Protein 1ZP2 (pdb70)

Secondary structure (DSSP, 8-state):
---GGGTGGGS-SS-TTSS---S-HHHHHHHHHHHHHHHHTT--HHHHHHHHHHHHHHHHH--S-----HHHHHHHHHHHHHHHTT----HHHHHHHHHTT---SS---HHHHHHHHHHHHHHTTT------THHHHHHHHHTTSS-HHHHHHHHHHHHHHTTTTGGGTS-HHHHHHHHHHHHHTS-TTHHHHHHHH--HHHHHHHHHHHHHHHHHHTSSSHHHHT-

InterPro domains:
  IPR006671 Cyclin, N-terminal [PF00134] (40-130)
  IPR013763 Cyclin-like domain [SM00385] (37-127)
  IPR013763 Cyclin-like domain [SM00385] (140-220)
  IPR036915 Cyclin-like superfamily [SSF47954] (17-135)
  IPR036915 Cyclin-like superfamily [SSF47954] (136-225)
  IPR043198 Cyclin/Cyclin-like subunit Ssn8 [PTHR10026] (36-192)

Sequence (227 aa):
WASSQLTQLFLSTDLESLEPTCLSKDTIYQWKVVQTFGDRLRLRQRVLATAIVLLRRYMLKKNEEKGFSLEALVATCIYLSCKVEECPVHIRTICNEANDLWSLKVKLSRSNISEIEFEIISVLDAFLIVHHPYTSLEQAFHDGIINQKQLEFAWSIVNDSYASSLCLMAHPHQLAYAALLISCCNDENTIPKLLDLIKSTDAFKVILCVQRIISIYYFEDIEAAAL

Nearest PDB structures (foldseek):
  1zp2-assembly1_A  TM=1.004E+00  e=1.786E-31  Schizosaccharomyces pombe
  7kpx-assembly1_B  TM=8.340E-01  e=5.274E-10  Saccharomyces cerevisiae S288C
  8tq2-assembly1_B  TM=7.894E-01  e=4.693E-09  Homo sapiens
  4f6u-assembly1_B  TM=7.894E-01  e=6.808E-09  Homo sapiens
  6z45-assembly1_B  TM=8.292E-01  e=1.646E-06  Homo sapiens

CATH classification: 1.10.472.10 (+1 more: 1.10.472.10)

Organism: Schizosaccharomyces pombe (strain 972 / ATCC 24843) (NCBI:txid284812)

Structure (mmCIF, N/CA/C/O backbone):
data_1ZP2
#
_entry.id   1ZP2
#
_cell.length_a   91.700
_cell.length_b   91.700
_cell.length_c   91.100
_cell.angle_alpha   90.00
_cell.angle_beta   90.00
_cell.angle_gamma   120.00
#
_symmetry.space_group_name_H-M   'P 31 2 1'
#
loop_
_atom_site.group_PDB
_atom_site.id
_atom_site.type_symbol
_atom_site.label_atom_id
_atom_site.label_alt_id
_atom_site.label_comp_id
_atom_site.label_asym_id
_atom_site.label_entity_id
_atom_site.label_seq_id
_atom_site.pdbx_PDB_ins_code
_atom_site.Cartn_x
_atom_site.Cartn_y
_atom_site.Cartn_z
_atom_site.occupancy
_atom_site.B_iso_or_equiv
_atom_site.auth_seq_id
_atom_site.auth_comp_id
_atom_site.auth_asym_id
_atom_site.auth_atom_id
_atom_site.pdbx_PDB_model_num
ATOM 1 N N . TRP A 1 2 ? 87.021 36.167 14.677 1.00 120.30 6 TRP A N 1
ATOM 2 C CA . TRP A 1 2 ? 88.343 36.319 15.357 1.00 121.14 6 TRP A CA 1
ATOM 3 C C . TRP A 1 2 ? 88.222 37.204 16.590 1.00 120.18 6 TRP A C 1
ATOM 4 O O . TRP A 1 2 ? 88.406 36.750 17.718 1.00 119.48 6 TRP A O 1
ATOM 15 N N . ALA A 1 3 ? 87.909 38.475 16.365 1.00 119.82 7 ALA A N 1
ATOM 16 C CA . ALA A 1 3 ? 87.794 39.441 17.447 1.00 119.24 7 ALA A CA 1
ATOM 17 C C . ALA A 1 3 ? 86.881 38.996 18.588 1.00 119.27 7 ALA A C 1
ATOM 18 O O . ALA A 1 3 ? 87.267 39.114 19.753 1.00 119.53 7 ALA A O 1
ATOM 20 N N . SER A 1 4 ? 85.686 38.484 18.272 1.00 119.08 8 SER A N 1
ATOM 21 C CA . SER A 1 4 ? 84.762 38.040 19.327 1.00 118.49 8 SER A CA 1
ATOM 22 C C . SER A 1 4 ? 83.809 36.860 19.072 1.00 118.09 8 SER A C 1
ATOM 23 O O . SER A 1 4 ? 82.658 37.051 18.682 1.00 117.74 8 SER A O 1
ATOM 26 N N . SER A 1 5 ? 84.282 35.640 19.310 1.00 117.74 9 SER A N 1
ATOM 27 C CA . SER A 1 5 ? 83.425 34.468 19.162 1.00 117.12 9 SER A CA 1
ATOM 28 C C . SER A 1 5 ? 82.522 34.486 20.388 1.00 116.76 9 SER A C 1
ATOM 29 O O . SER A 1 5 ? 81.663 33.625 20.551 1.00 116.36 9 SER A O 1
ATOM 32 N N . GLN A 1 6 ? 82.755 35.481 21.246 1.00 116.76 10 GLN A N 1
ATOM 33 C CA . GLN A 1 6 ? 82.011 35.703 22.487 1.00 115.52 10 GLN A CA 1
ATOM 34 C C . GLN A 1 6 ? 80.521 35.830 22.198 1.00 113.82 10 GLN A C 1
ATOM 35 O O . GLN A 1 6 ? 79.695 35.847 23.125 1.00 113.05 10 GLN A O 1
ATOM 41 N N . LEU A 1 7 ? 80.186 35.953 20.913 1.00 109.95 11 LEU A N 1
ATOM 42 C CA . LEU A 1 7 ? 78.801 36.054 20.493 1.00 106.07 11 LEU A CA 1
ATOM 43 C C . LEU A 1 7 ? 78.160 34.732 20.873 1.00 106.62 11 LEU A C 1
ATOM 44 O O . LEU A 1 7 ? 76.940 34.594 20.928 1.00 107.48 11 LEU A O 1
ATOM 49 N N . THR A 1 8 ? 79.006 33.743 21.121 1.00 105.98 12 THR A N 1
ATOM 50 C CA . THR A 1 8 ? 78.523 32.453 21.553 1.00 104.40 12 THR A CA 1
ATOM 51 C C . THR A 1 8 ? 78.057 32.692 22.981 1.00 106.59 12 THR A C 1
ATOM 52 O O . THR A 1 8 ? 76.930 32.367 23.337 1.00 106.93 12 THR A O 1
ATOM 56 N N . GLN A 1 9 ? 78.923 33.292 23.792 1.00 108.33 13 GLN A N 1
ATOM 57 C CA . GLN A 1 9 ? 78.572 33.573 25.176 1.00 110.62 13 GLN A CA 1
ATOM 58 C C . GLN A 1 9 ? 77.411 34.568 25.197 1.00 111.47 13 GLN A C 1
ATOM 59 O O . GLN A 1 9 ? 76.604 34.571 26.136 1.00 112.47 13 GLN A O 1
ATOM 65 N N . LEU A 1 10 ? 77.329 35.404 24.158 1.00 111.20 14 LEU A N 1
ATOM 66 C CA . LEU A 1 10 ? 76.256 36.394 24.039 1.00 111.01 14 LEU A CA 1
ATOM 67 C C . LEU A 1 10 ? 74.916 35.676 23.960 1.00 113.06 14 LEU A C 1
ATOM 68 O O . LEU A 1 10 ? 73.861 36.300 23.848 1.00 113.29 14 LEU A O 1
ATOM 73 N N . PHE A 1 11 ? 74.970 34.354 24.009 1.00 115.33 15 PHE A N 1
ATOM 74 C CA . PHE A 1 11 ? 73.768 33.548 23.983 1.00 118.77 15 PHE A CA 1
ATOM 75 C C . PHE A 1 11 ? 73.631 32.795 25.313 1.00 123.37 15 PHE A C 1
ATOM 76 O O . PHE A 1 11 ? 73.254 31.619 25.351 1.00 124.16 15 PHE A O 1
ATOM 84 N N . LEU A 1 12 ? 73.942 33.502 26.400 1.00 127.99 16 LEU A N 1
ATOM 85 C CA . LEU A 1 12 ? 73.851 32.952 27.748 1.00 132.65 16 LEU A CA 1
ATOM 86 C C . LEU A 1 12 ? 73.517 34.080 28.728 1.00 136.67 16 LEU A C 1
ATOM 87 O O . LEU A 1 12 ? 73.893 35.235 28.503 1.00 136.87 16 LEU A O 1
ATOM 92 N N . SER A 1 13 ? 72.808 33.740 29.805 1.00 141.09 17 SER A N 1
ATOM 93 C CA . SER A 1 13 ? 72.404 34.710 30.827 1.00 145.85 17 SER A CA 1
ATOM 94 C C . SER A 1 13 ? 73.476 35.768 31.102 1.00 149.40 17 SER A C 1
ATOM 95 O O . SER A 1 13 ? 73.168 36.952 31.259 1.00 149.67 17 SER A O 1
ATOM 98 N N . THR A 1 14 ? 74.729 35.323 31.168 1.00 153.18 18 THR A N 1
ATOM 99 C CA . THR A 1 14 ? 75.872 36.197 31.421 1.00 156.40 18 THR A CA 1
ATOM 100 C C . THR A 1 14 ? 75.879 36.763 32.849 1.00 158.43 18 THR A C 1
ATOM 101 O O . THR A 1 14 ? 76.868 37.354 33.288 1.00 158.60 18 THR A O 1
ATOM 105 N N . ASP A 1 15 ? 74.778 36.569 33.570 1.00 160.99 19 ASP A N 1
ATOM 106 C CA . ASP A 1 15 ? 74.664 37.031 34.951 1.00 163.71 19 ASP A CA 1
ATOM 107 C C . ASP A 1 15 ? 74.272 35.874 35.861 1.00 165.11 19 ASP A C 1
ATOM 108 O O . ASP A 1 15 ? 73.624 36.065 36.895 1.00 165.61 19 ASP A O 1
ATOM 113 N N . LEU A 1 16 ? 74.678 34.671 35.462 1.00 166.54 20 LEU A N 1
ATOM 114 C CA . LEU A 1 16 ? 74.393 33.449 36.206 1.00 167.80 20 LEU A CA 1
ATOM 115 C C . LEU A 1 16 ? 72.886 33.246 36.385 1.00 168.70 20 LEU A C 1
ATOM 116 O O . LEU A 1 16 ? 72.072 33.974 35.807 1.00 168.73 20 LEU A O 1
ATOM 121 N N . GLU A 1 17 ? 72.528 32.251 37.192 1.00 169.34 21 GLU A N 1
ATOM 122 C CA . GLU A 1 17 ? 71.132 31.906 37.453 1.00 169.49 21 GLU A CA 1
ATOM 123 C C . GLU A 1 17 ? 70.556 32.660 38.649 1.00 169.51 21 GLU A C 1
ATOM 124 O O . GLU A 1 17 ? 69.377 32.511 38.980 1.00 169.28 21 GLU A O 1
ATOM 130 N N . SER A 1 18 ? 71.396 33.467 39.293 1.00 169.52 22 SER A N 1
ATOM 131 C CA . SER A 1 18 ? 70.987 34.241 40.463 1.00 169.13 22 SER A CA 1
ATOM 132 C C . SER A 1 18 ? 70.255 35.536 40.101 1.00 168.29 22 SER A C 1
ATOM 133 O O . SER A 1 18 ? 69.836 36.288 40.985 1.00 168.26 22 SER A O 1
ATOM 136 N N . LEU A 1 19 ? 70.100 35.787 38.803 1.00 167.11 23 LEU A N 1
ATOM 137 C CA . LEU A 1 19 ? 69.413 36.987 38.329 1.00 165.60 23 LEU A CA 1
ATOM 138 C C . LEU A 1 19 ? 68.627 36.729 37.048 1.00 164.29 23 LEU A C 1
ATOM 139 O O . LEU A 1 19 ? 69.192 36.333 36.026 1.00 164.73 23 LEU A O 1
ATOM 144 N N . GLU A 1 20 ? 67.318 36.957 37.121 1.00 162.31 24 GLU A N 1
ATOM 145 C CA . GLU A 1 20 ? 66.415 36.775 35.988 1.00 160.16 24 GLU A CA 1
ATOM 146 C C . GLU A 1 20 ? 66.496 35.381 35.338 1.00 157.80 24 GLU A C 1
ATOM 147 O O . GLU A 1 20 ? 67.536 34.978 34.806 1.00 158.09 24 GLU A O 1
ATOM 153 N N . PRO A 1 21 ? 65.359 34.656 35.346 1.00 155.46 25 PRO A N 1
ATOM 154 C CA . PRO A 1 21 ? 65.000 33.312 34.864 1.00 152.57 25 PRO A CA 1
ATOM 155 C C . PRO A 1 21 ? 66.008 32.411 34.150 1.00 148.61 25 PRO A C 1
ATOM 156 O O . PRO A 1 21 ? 66.997 32.865 33.571 1.00 148.73 25 PRO A O 1
ATOM 160 N N . THR A 1 22 ? 65.723 31.113 34.215 1.00 144.24 26 THR A N 1
ATOM 161 C CA . THR A 1 22 ? 66.539 30.079 33.586 1.00 139.06 26 THR A CA 1
ATOM 162 C C . THR A 1 22 ? 65.787 29.678 32.312 1.00 135.01 26 THR A C 1
ATOM 163 O O . THR A 1 22 ? 65.371 28.526 32.163 1.00 134.46 26 THR A O 1
ATOM 167 N N . CYS A 1 23 ? 65.606 30.641 31.406 1.00 129.99 27 CYS A N 1
ATOM 168 C CA . CYS A 1 23 ? 64.886 30.399 30.157 1.00 125.04 27 CYS A CA 1
ATOM 169 C C . CYS A 1 23 ? 65.732 29.692 29.106 1.00 121.00 27 CYS A C 1
ATOM 170 O O . CYS A 1 23 ? 66.926 29.953 28.967 1.00 121.44 27 CYS A O 1
ATOM 173 N N . LEU A 1 24 ? 65.098 28.790 28.369 1.00 116.08 28 LEU A N 1
ATOM 174 C CA . LEU A 1 24 ? 65.767 28.024 27.324 1.00 111.63 28 LEU A CA 1
ATOM 175 C C . LEU A 1 24 ? 66.972 27.243 27.828 1.00 108.71 28 LEU A C 1
ATOM 176 O O . LEU A 1 24 ? 68.118 27.559 27.512 1.00 108.00 28 LEU A O 1
ATOM 181 N N . SER A 1 25 ? 66.698 26.219 28.623 1.00 105.69 29 SER A N 1
ATOM 182 C CA . SER A 1 25 ? 67.739 25.367 29.158 1.00 102.91 29 SER A CA 1
ATOM 183 C C . SER A 1 25 ? 67.482 24.016 28.532 1.00 101.58 29 SER A C 1
ATOM 184 O O . SER A 1 25 ? 66.511 23.835 27.807 1.00 102.26 29 SER A O 1
ATOM 187 N N . LYS A 1 26 ? 68.348 23.062 28.822 1.00 100.12 30 LYS A N 1
ATOM 188 C CA . LYS A 1 26 ? 68.192 21.730 28.276 1.00 97.82 30 LYS A CA 1
ATOM 189 C C . LYS A 1 26 ? 66.897 21.113 28.804 1.00 94.83 30 LYS A C 1
ATOM 190 O O . LYS A 1 26 ? 66.300 20.258 28.150 1.00 93.90 30 LYS A O 1
ATOM 196 N N . ASP A 1 27 ? 66.462 21.563 29.981 1.00 92.89 31 ASP A N 1
ATOM 197 C CA . ASP A 1 27 ? 65.220 21.078 30.599 1.00 91.06 31 ASP A CA 1
ATOM 198 C C . ASP A 1 27 ? 64.025 21.693 29.888 1.00 87.77 31 ASP A C 1
ATOM 199 O O . ASP A 1 27 ? 63.055 21.008 29.559 1.00 87.02 31 ASP A O 1
ATOM 204 N N . THR A 1 28 ? 64.106 23.000 29.670 1.00 84.15 32 THR A N 1
ATOM 205 C CA . THR A 1 28 ? 63.058 23.735 28.979 1.00 80.55 32 THR A CA 1
ATOM 206 C C . THR A 1 28 ? 62.793 22.981 27.685 1.00 78.87 32 THR A C 1
ATOM 207 O O . THR A 1 28 ? 61.680 22.534 27.412 1.00 79.16 32 THR A O 1
ATOM 211 N N . ILE A 1 29 ? 63.849 22.833 26.902 1.00 76.20 33 ILE A N 1
ATOM 212 C CA . ILE A 1 29 ? 63.791 22.144 25.629 1.00 72.32 33 ILE A CA 1
ATOM 213 C C . ILE A 1 29 ? 63.230 20.737 25.789 1.00 72.75 33 ILE A C 1
ATOM 214 O O . ILE A 1 29 ? 62.411 20.292 24.981 1.00 73.32 33 ILE A O 1
ATOM 219 N N . TYR A 1 30 ? 63.659 20.040 26.835 1.00 71.43 34 TYR A N 1
ATOM 220 C CA . TYR A 1 30 ? 63.176 18.685 27.054 1.00 69.55 34 TYR A CA 1
ATOM 221 C C . TYR A 1 30 ? 61.681 18.696 27.323 1.00 68.42 34 TYR A C 1
ATOM 222 O O . TYR A 1 30 ? 60.916 18.080 26.576 1.00 68.49 34 TYR A O 1
ATOM 231 N N . GLN A 1 31 ? 61.268 19.413 28.370 1.00 66.48 35 GLN A N 1
ATOM 232 C CA . GLN A 1 31 ? 59.857 19.495 28.759 1.00 64.86 35 GLN A CA 1
ATOM 233 C C . GLN A 1 31 ? 58.907 19.784 27.612 1.00 63.69 35 GLN A C 1
ATOM 234 O O . GLN A 1 31 ? 57.829 19.190 27.510 1.00 62.01 35 GLN A O 1
ATOM 240 N N . TRP A 1 32 ? 59.301 20.703 26.748 1.00 62.83 36 TRP A N 1
ATOM 241 C CA . TRP A 1 32 ? 58.466 21.030 25.616 1.00 63.66 36 TRP A CA 1
ATOM 242 C C . TRP A 1 32 ? 58.310 19.767 24.786 1.00 65.12 36 TRP A C 1
ATOM 243 O O . TRP A 1 32 ? 57.212 19.444 24.333 1.00 64.07 36 TRP A O 1
ATOM 254 N N . LYS A 1 33 ? 59.417 19.047 24.611 1.00 67.84 37 LYS A N 1
ATOM 255 C CA . LYS A 1 33 ? 59.416 17.827 23.815 1.00 69.75 37 LYS A CA 1
ATOM 256 C C . LYS A 1 33 ? 58.508 16.755 24.411 1.00 68.76 37 LYS A C 1
ATOM 257 O O . LYS A 1 33 ? 57.772 16.078 23.694 1.00 67.32 37 LYS A O 1
ATOM 263 N N . VAL A 1 34 ? 58.554 16.615 25.726 1.00 68.28 38 VAL A N 1
ATOM 264 C CA . VAL A 1 34 ? 57.722 15.638 26.407 1.00 68.68 38 VAL A CA 1
ATOM 265 C C . VAL A 1 34 ? 56.245 15.925 26.134 1.00 71.56 38 VAL A C 1
ATOM 266 O O . VAL A 1 34 ? 55.462 14.999 25.879 1.00 72.40 38 VAL A O 1
ATOM 270 N N . VAL A 1 35 ? 55.871 17.207 26.201 1.00 72.52 39 VAL A N 1
ATOM 271 C CA . VAL A 1 35 ? 54.489 17.622 25.965 1.00 71.59 39 VAL A CA 1
ATOM 272 C C . VAL A 1 35 ? 54.110 17.295 24.530 1.00 71.97 39 VAL A C 1
ATOM 273 O O . VAL A 1 35 ? 53.019 16.796 24.264 1.00 71.74 39 VAL A O 1
ATOM 277 N N . GLN A 1 36 ? 55.018 17.584 23.603 1.00 72.43 40 GLN A N 1
ATOM 278 C CA . GLN A 1 36 ? 54.769 17.311 22.196 1.00 73.05 40 GLN A CA 1
ATOM 279 C C . GLN A 1 36 ? 54.532 15.823 21.993 1.00 74.69 40 GLN A C 1
ATOM 280 O O . GLN A 1 36 ? 53.594 15.424 21.302 1.00 75.03 40 GLN A O 1
ATOM 286 N N . THR A 1 37 ? 55.386 15.007 22.604 1.00 75.79 41 THR A N 1
ATOM 287 C CA . THR A 1 37 ? 55.270 13.560 22.485 1.00 75.85 41 THR A CA 1
ATOM 288 C C . THR A 1 37 ? 53.871 13.125 22.872 1.00 76.01 41 THR A C 1
ATOM 289 O O . THR A 1 37 ? 53.076 12.744 22.022 1.00 75.51 41 THR A O 1
ATOM 293 N N . PHE A 1 38 ? 53.571 13.204 24.160 1.00 76.41 42 PHE A N 1
ATOM 294 C CA . PHE A 1 38 ? 52.274 12.790 24.646 1.00 78.32 42 PHE A CA 1
ATOM 295 C C . PHE A 1 38 ? 51.112 13.450 23.911 1.00 80.00 42 PHE A C 1
ATOM 296 O O . PHE A 1 38 ? 50.001 12.925 23.891 1.00 80.55 42 PHE A O 1
ATOM 304 N N . GLY A 1 39 ? 51.368 14.602 23.310 1.00 81.07 43 GLY A N 1
ATOM 305 C CA . GLY A 1 39 ? 50.310 15.289 22.601 1.00 82.46 43 GLY A CA 1
ATOM 306 C C . GLY A 1 39 ? 50.040 14.695 21.235 1.00 84.18 43 GLY A C 1
ATOM 307 O O . GLY A 1 39 ? 48.887 14.496 20.856 1.00 83.43 43 GLY A O 1
ATOM 308 N N . ASP A 1 40 ? 51.108 14.417 20.492 1.00 86.73 44 ASP A N 1
ATOM 309 C CA . ASP A 1 40 ? 50.995 13.850 19.153 1.00 88.75 44 ASP A CA 1
ATOM 310 C C . ASP A 1 40 ? 50.353 12.475 19.222 1.00 88.89 44 ASP A C 1
ATOM 311 O O . ASP A 1 40 ? 49.910 11.928 18.212 1.00 89.99 44 ASP A O 1
ATOM 316 N N . ARG A 1 41 ? 50.306 11.920 20.426 1.00 88.27 45 ARG A N 1
ATOM 317 C CA . ARG A 1 41 ? 49.723 10.612 20.629 1.00 86.85 45 ARG A CA 1
ATOM 318 C C . ARG A 1 41 ? 48.221 10.758 20.560 1.00 86.27 45 ARG A C 1
ATOM 319 O O . ARG A 1 41 ? 47.560 10.061 19.805 1.00 86.08 45 ARG A O 1
ATOM 327 N N . LEU A 1 42 ? 47.674 11.676 21.344 1.00 86.48 46 LEU A N 1
ATOM 328 C CA . LEU A 1 42 ? 46.235 11.900 21.328 1.00 86.22 46 LEU A CA 1
ATOM 329 C C . LEU A 1 42 ? 45.861 12.824 20.184 1.00 86.99 46 LEU A C 1
ATOM 330 O O . LEU A 1 42 ? 44.802 13.452 20.209 1.00 87.23 46 LEU A O 1
ATOM 335 N N . ARG A 1 43 ? 46.735 12.892 19.183 1.00 87.56 47 ARG A N 1
ATOM 336 C CA . ARG A 1 43 ? 46.526 13.729 18.003 1.00 87.33 47 ARG A CA 1
ATOM 337 C C . ARG A 1 43 ? 45.811 15.022 18.358 1.00 85.88 47 ARG A C 1
ATOM 338 O O . ARG A 1 43 ? 44.717 15.306 17.858 1.00 85.16 47 ARG A O 1
ATOM 346 N N . LEU A 1 44 ? 46.449 15.785 19.245 1.00 83.79 48 LEU A N 1
ATOM 347 C CA . LEU A 1 44 ? 45.956 17.070 19.717 1.00 79.43 48 LEU A CA 1
ATOM 348 C C . LEU A 1 44 ? 46.578 18.151 18.844 1.00 77.83 48 LEU A C 1
ATOM 349 O O . LEU A 1 44 ? 47.662 17.956 18.296 1.00 76.66 48 LEU A O 1
ATOM 354 N N . ARG A 1 45 ? 45.890 19.283 18.714 1.00 76.42 49 ARG A N 1
ATOM 355 C CA . ARG A 1 45 ? 46.381 20.396 17.899 1.00 74.84 49 ARG A CA 1
ATOM 356 C C . ARG A 1 45 ? 47.505 21.189 18.590 1.00 73.57 49 ARG A C 1
ATOM 357 O O . ARG A 1 45 ? 47.686 21.112 19.814 1.00 73.26 49 ARG A O 1
ATOM 365 N N . GLN A 1 46 ? 48.256 21.954 17.803 1.00 71.00 50 GLN A N 1
ATOM 366 C CA . GLN A 1 46 ? 49.351 22.750 18.349 1.00 69.54 50 GLN A CA 1
ATOM 367 C C . GLN A 1 46 ? 48.889 23.733 19.420 1.00 69.07 50 GLN A C 1
ATOM 368 O O . GLN A 1 46 ? 49.626 24.013 20.359 1.00 69.14 50 GLN A O 1
ATOM 374 N N . ARG A 1 47 ? 47.667 24.244 19.288 1.00 68.90 51 ARG A N 1
ATOM 375 C CA . ARG A 1 47 ? 47.134 25.208 20.249 1.00 67.66 51 ARG A CA 1
ATOM 376 C C . ARG A 1 47 ? 47.004 24.620 21.647 1.00 64.34 51 ARG A C 1
ATOM 377 O O . ARG A 1 47 ? 47.249 25.308 22.645 1.00 61.72 51 ARG A O 1
ATOM 385 N N . VAL A 1 48 ? 46.615 23.349 21.718 1.00 62.16 52 VAL A N 1
ATOM 386 C CA . VAL A 1 48 ? 46.466 22.705 23.016 1.00 60.92 52 VAL A CA 1
ATOM 387 C C . VAL A 1 48 ? 47.825 22.428 23.629 1.00 58.23 52 VAL A C 1
ATOM 388 O O . VAL A 1 48 ? 48.023 22.611 24.824 1.00 57.87 52 VAL A O 1
ATOM 392 N N . LEU A 1 49 ? 48.766 21.989 22.809 1.00 57.84 53 LEU A N 1
ATOM 393 C CA . LEU A 1 49 ? 50.100 21.722 23.318 1.00 57.76 53 LEU A CA 1
ATOM 394 C C . LEU A 1 49 ? 50.638 23.013 23.916 1.00 54.47 53 LEU A C 1
ATOM 395 O O . LEU A 1 49 ? 51.060 23.035 25.075 1.00 53.21 53 LEU A O 1
ATOM 400 N N . ALA A 1 50 ? 50.589 24.081 23.120 1.00 53.63 54 ALA A N 1
ATOM 401 C CA . ALA A 1 50 ? 51.036 25.421 23.517 1.00 52.25 54 ALA A CA 1
ATOM 402 C C . ALA A 1 50 ? 50.451 25.830 24.864 1.00 51.86 54 ALA A C 1
ATOM 403 O O . ALA A 1 50 ? 51.171 26.288 25.763 1.00 53.85 54 ALA A O 1
ATOM 405 N N . THR A 1 51 ? 49.142 25.681 25.015 1.00 49.60 55 THR A N 1
ATOM 406 C CA . THR A 1 51 ? 48.540 26.044 26.279 1.00 47.14 55 THR A CA 1
ATOM 407 C C . THR A 1 51 ? 49.061 25.143 27.387 1.00 46.59 55 THR A C 1
ATOM 408 O O . THR A 1 51 ? 49.341 25.602 28.502 1.00 46.30 55 THR A O 1
ATOM 412 N N . ALA A 1 52 ? 49.207 23.860 27.073 1.00 44.95 56 ALA A N 1
ATOM 413 C CA . ALA A 1 52 ? 49.664 22.897 28.060 1.00 42.47 56 ALA A CA 1
ATOM 414 C C . ALA A 1 52 ? 51.100 23.136 28.522 1.00 42.41 56 ALA A C 1
ATOM 415 O O . ALA A 1 52 ? 51.391 23.035 29.723 1.00 39.89 56 ALA A O 1
ATOM 417 N N . ILE A 1 53 ? 51.997 23.457 27.593 1.00 40.95 57 ILE A N 1
ATOM 418 C CA . ILE A 1 53 ? 53.371 23.713 27.990 1.00 40.93 57 ILE A CA 1
ATOM 419 C C . ILE A 1 53 ? 53.417 25.006 28.803 1.00 45.02 57 ILE A C 1
ATOM 420 O O . ILE A 1 53 ? 54.168 25.098 29.788 1.00 44.74 57 ILE A O 1
ATOM 425 N N . VAL A 1 54 ? 52.602 25.997 28.431 1.00 45.29 58 VAL A N 1
ATOM 426 C CA . VAL A 1 54 ? 52.620 27.240 29.191 1.00 43.81 58 VAL A CA 1
ATOM 427 C C . VAL A 1 54 ? 52.092 27.075 30.619 1.00 45.93 58 VAL A C 1
ATOM 428 O O . VAL A 1 54 ? 52.667 27.635 31.561 1.00 45.00 58 VAL A O 1
ATOM 432 N N . LEU A 1 55 ? 51.018 26.301 30.786 1.00 47.46 59 LEU A N 1
ATOM 433 C CA . LEU A 1 55 ? 50.463 26.051 32.122 1.00 48.75 59 LEU A CA 1
ATOM 434 C C . LEU A 1 55 ? 51.496 25.352 32.994 1.00 49.99 59 LEU A C 1
ATOM 435 O O . LEU A 1 55 ? 51.564 25.587 34.205 1.00 49.35 59 LEU A O 1
ATOM 440 N N . LEU A 1 56 ? 52.291 24.485 32.364 1.00 51.83 60 LEU A N 1
ATOM 441 C CA . LEU A 1 56 ? 53.344 23.745 33.052 1.00 52.67 60 LEU A CA 1
ATOM 442 C C . LEU A 1 56 ? 54.468 24.697 33.437 1.00 52.68 60 LEU A C 1
ATOM 443 O O . LEU A 1 56 ? 54.921 24.697 34.580 1.00 50.98 60 LEU A O 1
ATOM 448 N N . ARG A 1 57 ? 54.907 25.506 32.474 1.00 53.94 61 ARG A N 1
ATOM 449 C CA . ARG A 1 57 ? 55.965 26.486 32.702 1.00 55.33 61 ARG A CA 1
ATOM 450 C C . ARG A 1 57 ? 55.587 27.360 33.892 1.00 55.94 61 ARG A C 1
ATOM 451 O O . ARG A 1 57 ? 56.386 27.536 34.820 1.00 56.24 61 ARG A O 1
ATOM 459 N N . ARG A 1 58 ? 54.371 27.908 33.852 1.00 56.99 62 ARG A N 1
ATOM 460 C CA . ARG A 1 58 ? 53.852 28.757 34.928 1.00 58.16 62 ARG A CA 1
ATOM 461 C C . ARG A 1 58 ? 53.836 28.006 36.254 1.00 60.43 62 ARG A C 1
ATOM 462 O O . ARG A 1 58 ? 54.199 28.549 37.303 1.00 60.88 62 ARG A O 1
ATOM 470 N N . TYR A 1 59 ? 53.384 26.759 36.208 1.00 61.58 63 TYR A N 1
ATOM 471 C CA . TYR A 1 59 ? 53.320 25.961 37.409 1.00 62.87 63 TYR A CA 1
ATOM 472 C C . TYR A 1 59 ? 54.685 25.826 38.038 1.00 63.80 63 TYR A C 1
ATOM 473 O O . TYR A 1 59 ? 54.837 26.100 39.216 1.00 62.96 63 TYR A O 1
ATOM 482 N N . MET A 1 60 ? 55.663 25.384 37.246 1.00 65.83 64 MET A N 1
ATOM 483 C CA . MET A 1 60 ? 57.045 25.193 37.709 1.00 66.89 64 MET A CA 1
ATOM 484 C C . MET A 1 60 ? 57.573 26.420 38.428 1.00 67.64 64 MET A C 1
ATOM 485 O O . MET A 1 60 ? 58.143 26.324 39.522 1.00 68.46 64 MET A O 1
ATOM 490 N N . LEU A 1 61 ? 57.388 27.572 37.792 1.00 67.03 65 LEU A N 1
ATOM 491 C CA . LEU A 1 61 ? 57.821 28.845 38.336 1.00 66.15 65 LEU A CA 1
ATOM 492 C C . LEU A 1 61 ? 57.167 29.075 39.695 1.00 67.50 65 LEU A C 1
ATOM 493 O O . LEU A 1 61 ? 57.848 29.178 40.714 1.00 66.75 65 LEU A O 1
ATOM 498 N N . LYS A 1 62 ? 55.839 29.144 39.702 1.00 69.49 66 LYS A N 1
ATOM 499 C CA . LYS A 1 62 ? 55.080 29.349 40.925 1.00 72.99 66 LYS A CA 1
ATOM 500 C C . LYS A 1 62 ? 55.422 28.261 41.930 1.00 76.14 66 LYS A C 1
ATOM 501 O O . LYS A 1 62 ? 55.794 28.563 43.059 1.00 75.67 66 LYS A O 1
ATOM 507 N N . LYS A 1 63 ? 55.289 27.000 41.519 1.00 79.97 67 LYS A N 1
ATOM 508 C CA . LYS A 1 63 ? 55.603 25.859 42.385 1.00 82.82 67 LYS A CA 1
ATOM 509 C C . LYS A 1 63 ? 56.894 26.161 43.122 1.00 85.90 67 LYS A C 1
ATO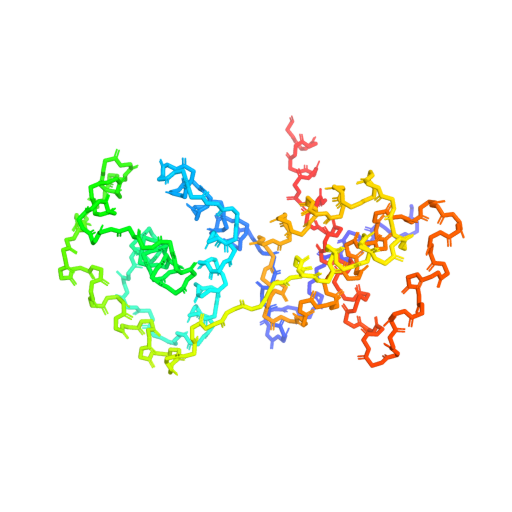M 510 O O . LYS A 1 63 ? 57.906 26.519 42.505 1.00 85.00 67 LYS A O 1
ATOM 516 N N . ASN A 1 64 ? 56.843 26.004 44.444 1.00 89.80 68 ASN A N 1
ATOM 517 C CA . ASN A 1 64 ? 57.981 26.289 45.313 1.00 90.46 68 ASN A CA 1
ATOM 518 C C . ASN A 1 64 ? 58.390 25.132 46.223 1.00 93.13 68 ASN A C 1
ATOM 519 O O . ASN A 1 64 ? 59.365 25.241 46.960 1.00 93.29 68 ASN A O 1
ATOM 524 N N . GLU A 1 65 ? 57.657 24.025 46.181 1.00 95.08 69 GLU A N 1
ATOM 525 C CA . GLU A 1 65 ? 57.994 22.891 47.041 1.00 100.69 69 GLU A CA 1
ATOM 526 C C . GLU A 1 65 ? 57.742 21.569 46.328 1.00 101.79 69 GLU A C 1
ATOM 527 O O . GLU A 1 65 ? 56.667 20.991 46.484 1.00 104.51 69 GLU A O 1
ATOM 533 N N . GLU A 1 66 ? 58.727 21.081 45.573 1.00 104.90 70 GLU A N 1
ATOM 534 C CA . GLU A 1 66 ? 58.574 19.823 44.835 1.00 107.31 70 GLU A CA 1
ATOM 535 C C . GLU A 1 66 ? 57.649 18.832 45.550 1.00 105.79 70 GLU A C 1
ATOM 536 O O . GLU A 1 66 ? 57.860 18.504 46.716 1.00 105.82 70 GLU A O 1
ATOM 542 N N . LYS A 1 67 ? 56.611 18.378 44.847 1.00 107.06 71 LYS A N 1
ATOM 543 C CA . LYS A 1 67 ? 55.645 17.441 45.413 1.00 107.34 71 LYS A CA 1
ATOM 544 C C . LYS A 1 67 ? 55.865 16.029 44.867 1.00 106.55 71 LYS A C 1
ATOM 545 O O . LYS A 1 67 ? 54.962 15.189 44.910 1.00 106.29 71 LYS A O 1
ATOM 551 N N . GLY A 1 68 ? 57.061 15.776 44.346 1.00 104.95 72 GLY A N 1
ATOM 552 C CA . GLY A 1 68 ? 57.381 14.457 43.827 1.00 103.35 72 GLY A CA 1
ATOM 553 C C . GLY A 1 68 ? 56.503 13.964 42.691 1.00 102.46 72 GLY A C 1
ATOM 554 O O . GLY A 1 68 ? 56.280 12.757 42.556 1.00 103.90 72 GLY A O 1
ATOM 555 N N . PHE A 1 69 ? 55.993 14.891 41.883 1.00 99.82 73 PHE A N 1
ATOM 556 C CA . PHE A 1 69 ? 55.161 14.538 40.737 1.00 95.68 73 PHE A CA 1
ATOM 557 C C . PHE A 1 69 ? 56.054 14.310 39.532 1.00 92.89 73 PHE A C 1
ATOM 558 O O . PHE A 1 69 ? 56.941 15.117 39.250 1.00 92.84 73 PHE A O 1
ATOM 566 N N . SER A 1 70 ? 55.814 13.221 38.812 1.00 89.89 74 SER A N 1
ATOM 567 C CA . SER A 1 70 ? 56.609 12.916 37.628 1.00 87.28 74 SER A CA 1
ATOM 568 C C . SER A 1 70 ? 56.321 13.918 36.518 1.00 85.97 74 SER A C 1
ATOM 569 O O . SER A 1 70 ? 55.157 14.207 36.219 1.00 85.22 74 SER A O 1
ATOM 572 N N . LEU A 1 71 ? 57.383 14.438 35.906 1.00 83.98 75 LEU A N 1
ATOM 573 C CA . LEU A 1 71 ? 57.237 15.385 34.811 1.00 81.33 75 LEU A CA 1
ATOM 574 C C . LEU A 1 71 ? 56.196 14.824 33.862 1.00 80.74 75 LEU A C 1
ATOM 575 O O . LEU A 1 71 ? 55.445 15.575 33.247 1.00 82.32 75 LEU A O 1
ATOM 580 N N . GLU A 1 72 ? 56.153 13.499 33.753 1.00 79.23 76 GLU A N 1
ATOM 581 C CA . GLU A 1 72 ? 55.192 12.848 32.874 1.00 77.92 76 GLU A CA 1
ATOM 582 C C . GLU A 1 72 ? 53.776 13.090 33.398 1.00 75.55 76 GLU A C 1
ATOM 583 O O . GLU A 1 72 ? 52.893 13.507 32.646 1.00 74.89 76 GLU A O 1
ATOM 589 N N . ALA A 1 73 ? 53.573 12.841 34.691 1.00 73.42 77 ALA A N 1
ATOM 590 C CA . ALA A 1 73 ? 52.269 13.035 35.330 1.00 71.58 77 ALA A CA 1
ATOM 591 C C . ALA A 1 73 ? 51.788 14.468 35.144 1.00 69.79 77 ALA A C 1
ATOM 592 O O . ALA A 1 73 ? 50.611 14.724 34.865 1.00 67.42 77 ALA A O 1
ATOM 594 N N . LEU A 1 74 ? 52.710 15.402 35.321 1.00 68.56 78 LEU A N 1
ATOM 595 C CA . LEU A 1 74 ? 52.402 16.807 35.147 1.00 67.33 78 LEU A CA 1
ATOM 596 C C . LEU A 1 74 ? 51.984 16.987 33.697 1.00 65.88 78 LEU A C 1
ATOM 597 O O . LEU A 1 74 ? 50.843 17.343 33.415 1.00 67.09 78 LEU A O 1
ATOM 602 N N . VAL A 1 75 ? 52.904 16.729 32.773 1.00 62.78 79 VAL A N 1
ATOM 603 C CA . VAL A 1 75 ? 52.577 16.846 31.362 1.00 58.85 79 VAL A CA 1
ATOM 604 C C . VAL A 1 75 ? 51.223 16.214 31.064 1.00 59.17 79 VAL A C 1
ATOM 605 O O . VAL A 1 75 ? 50.434 16.765 30.302 1.00 61.13 79 VAL A O 1
ATOM 609 N N . ALA A 1 76 ? 50.945 15.062 31.662 1.00 59.29 80 ALA A N 1
ATOM 610 C CA . ALA A 1 76 ? 49.669 14.403 31.408 1.00 59.81 80 ALA A CA 1
ATOM 611 C C . ALA A 1 76 ? 48.488 15.261 31.855 1.00 58.57 80 ALA A C 1
ATOM 612 O O . ALA A 1 76 ? 47.495 15.395 31.129 1.00 56.61 80 ALA A O 1
ATOM 614 N N . THR A 1 77 ? 48.614 15.843 33.045 1.00 58.90 81 THR A N 1
ATOM 615 C CA . THR A 1 77 ? 47.582 16.692 33.634 1.00 60.99 81 THR A CA 1
ATOM 616 C C . THR A 1 77 ? 47.481 18.022 32.878 1.00 59.07 81 THR A C 1
ATOM 617 O O . THR A 1 77 ? 46.378 18.516 32.622 1.00 59.75 81 THR A O 1
ATOM 621 N N . CYS A 1 78 ? 48.626 18.600 32.522 1.00 58.14 82 CYS A N 1
ATOM 622 C CA . CYS A 1 78 ? 48.651 19.857 31.772 1.00 58.57 82 CYS A CA 1
ATOM 623 C C . CYS A 1 78 ? 48.014 19.683 30.400 1.00 58.36 82 CYS A C 1
ATOM 624 O O . CYS A 1 78 ? 47.567 20.647 29.780 1.00 59.21 82 CYS A O 1
ATOM 627 N N . ILE A 1 79 ? 47.986 18.452 29.916 1.00 59.66 83 ILE A N 1
ATOM 628 C CA . ILE A 1 79 ? 47.357 18.199 28.636 1.00 61.52 83 ILE A CA 1
ATOM 629 C C . ILE A 1 79 ? 45.851 18.105 28.885 1.00 61.42 83 ILE A C 1
ATOM 630 O O . ILE A 1 79 ? 45.043 18.703 28.167 1.00 60.37 83 ILE A O 1
ATOM 635 N N . TYR A 1 80 ? 45.492 17.358 29.927 1.00 62.57 84 TYR A N 1
ATOM 636 C CA . TYR A 1 80 ? 44.102 17.166 30.315 1.00 63.34 84 TYR A CA 1
ATOM 637 C C . TYR A 1 80 ? 43.436 18.508 30.580 1.00 64.33 84 TYR A C 1
ATOM 638 O O . TYR A 1 80 ? 42.329 18.780 30.087 1.00 64.20 84 TYR A O 1
ATOM 647 N N . LEU A 1 81 ? 44.127 19.337 31.364 1.00 63.58 85 LEU A N 1
ATOM 648 C CA . LEU A 1 81 ? 43.637 20.653 31.729 1.00 61.06 85 LEU A CA 1
ATOM 649 C C . LEU A 1 81 ? 43.529 21.535 30.496 1.00 60.86 85 LEU A C 1
ATOM 650 O O . LEU A 1 81 ? 42.518 22.204 30.278 1.00 58.67 85 LEU A O 1
ATOM 655 N N . SER A 1 82 ? 44.566 21.514 29.669 1.00 62.39 86 SER A N 1
ATOM 656 C CA . SER A 1 82 ? 44.558 22.334 28.463 1.00 65.13 86 SER A CA 1
ATOM 657 C C . SER A 1 82 ? 43.417 21.975 27.497 1.00 66.76 86 SER A C 1
ATOM 658 O O . SER A 1 82 ? 42.915 22.840 26.775 1.00 66.92 86 SER A O 1
ATOM 661 N N . CYS A 1 83 ? 43.017 20.703 27.482 1.00 68.82 87 CYS A N 1
ATOM 662 C CA . CYS A 1 83 ? 41.929 20.244 26.615 1.00 68.93 87 CYS A CA 1
ATOM 663 C C . CYS A 1 83 ? 40.612 20.752 27.165 1.00 69.94 87 CYS A C 1
ATOM 664 O O . CYS A 1 83 ? 39.729 21.169 26.418 1.00 68.82 87 CYS A O 1
ATOM 667 N N . LYS A 1 84 ? 40.476 20.712 28.483 1.00 71.71 88 LYS A N 1
ATOM 668 C CA . LYS A 1 84 ? 39.251 21.187 29.093 1.00 73.83 88 LYS A CA 1
ATOM 669 C C . LYS A 1 84 ? 39.099 22.676 28.776 1.00 75.43 88 LYS A C 1
ATOM 670 O O . LYS A 1 84 ? 38.055 23.103 28.282 1.00 75.99 88 LYS A O 1
ATOM 676 N N . VAL A 1 85 ? 40.156 23.451 29.026 1.00 76.50 89 VAL A N 1
ATOM 677 C CA . VAL A 1 85 ? 40.143 24.897 28.789 1.00 76.19 89 VAL A CA 1
ATOM 678 C C . VAL A 1 85 ? 39.974 25.276 27.318 1.00 75.19 89 VAL A C 1
ATOM 679 O O . VAL A 1 85 ? 39.045 25.989 26.959 1.00 75.69 89 VAL A O 1
ATOM 683 N N . GLU A 1 86 ? 40.869 24.796 26.467 1.00 75.44 90 GLU A N 1
ATOM 684 C CA . GLU A 1 86 ? 40.818 25.104 25.045 1.00 76.14 90 GLU A CA 1
ATOM 685 C C . GLU A 1 86 ? 39.615 24.511 24.318 1.00 78.64 90 GLU A C 1
ATOM 686 O O . GLU A 1 86 ? 39.599 24.474 23.084 1.00 78.46 90 GLU A O 1
ATOM 692 N N . GLU A 1 87 ? 38.625 24.042 25.078 1.00 81.93 91 GLU A N 1
ATOM 693 C CA . GLU A 1 87 ? 37.398 23.445 24.530 1.00 84.70 91 GLU A CA 1
ATOM 694 C C . GLU A 1 87 ? 37.591 22.212 23.631 1.00 85.64 91 GLU A C 1
ATOM 695 O O . GLU A 1 87 ? 36.828 21.988 22.702 1.00 85.68 91 GLU A O 1
ATOM 701 N N . CYS A 1 88 ? 38.622 21.424 23.904 1.00 87.20 92 CYS A N 1
ATOM 702 C CA . CYS A 1 88 ? 38.908 20.201 23.152 1.00 88.79 92 CYS A CA 1
ATOM 703 C C . CYS A 1 88 ? 39.032 19.118 24.211 1.00 89.30 92 CYS A C 1
ATOM 704 O O . CYS A 1 88 ? 40.037 18.396 24.262 1.00 89.83 92 CYS A O 1
ATOM 707 N N . PRO A 1 89 ? 38.013 18.991 25.076 1.00 88.32 93 PRO A N 1
ATOM 708 C CA . PRO A 1 89 ? 38.042 17.987 26.141 1.00 87.11 93 PRO A CA 1
ATOM 709 C C . PRO A 1 89 ? 38.364 16.571 25.672 1.00 87.00 93 PRO A C 1
ATOM 710 O O . PRO A 1 89 ? 37.968 16.156 24.576 1.00 86.59 93 PRO A O 1
ATOM 714 N N . VAL A 1 90 ? 39.115 15.864 26.516 1.00 86.62 94 VAL A N 1
ATOM 715 C CA . VAL A 1 90 ? 39.543 14.484 26.296 1.00 86.34 94 VAL A CA 1
ATOM 716 C C . VAL A 1 90 ? 39.294 13.737 27.603 1.00 88.42 94 VAL A C 1
ATOM 717 O O . VAL A 1 90 ? 40.047 13.893 28.563 1.00 89.31 94 VAL A O 1
ATOM 721 N N . HIS A 1 91 ? 38.235 12.934 27.635 1.00 90.64 95 HIS A N 1
ATOM 722 C CA . HIS A 1 91 ? 37.856 12.183 28.830 1.00 91.78 95 HIS A CA 1
ATOM 723 C C . HIS A 1 91 ? 39.004 11.751 29.747 1.00 91.18 95 HIS A C 1
ATOM 724 O O . HIS A 1 91 ? 40.008 11.197 29.296 1.00 89.70 95 HIS A O 1
ATOM 731 N N . ILE A 1 92 ? 38.824 12.004 31.039 1.00 91.48 96 ILE A N 1
ATOM 732 C CA . ILE A 1 92 ? 39.805 11.662 32.065 1.00 92.95 96 ILE A CA 1
ATOM 733 C C . ILE A 1 92 ? 40.510 10.341 31.777 1.00 93.79 96 ILE A C 1
ATOM 734 O O . ILE A 1 92 ? 41.743 10.259 31.800 1.00 92.07 96 ILE A O 1
ATOM 739 N N . ARG A 1 93 ? 39.694 9.317 31.515 1.00 95.67 97 ARG A N 1
ATOM 740 C CA . ARG A 1 93 ? 40.148 7.954 31.232 1.00 96.12 97 ARG A CA 1
ATOM 741 C C . ARG A 1 93 ? 41.110 7.845 30.055 1.00 95.23 97 ARG A C 1
ATOM 742 O O . ARG A 1 93 ? 42.207 7.289 30.184 1.00 94.93 97 ARG A O 1
ATOM 750 N N . THR A 1 94 ? 40.689 8.373 28.911 1.00 93.51 98 THR A N 1
ATOM 751 C CA . THR A 1 94 ? 41.488 8.329 27.694 1.00 92.01 98 THR A CA 1
ATOM 752 C C . THR A 1 94 ? 42.940 8.727 27.905 1.00 91.71 98 THR A C 1
ATOM 753 O O . THR A 1 94 ? 43.842 8.154 27.291 1.00 91.00 98 THR A O 1
ATOM 757 N N . ILE A 1 95 ? 43.145 9.726 28.762 1.00 91.92 99 ILE A N 1
ATOM 758 C CA . ILE A 1 95 ? 44.470 10.258 29.062 1.00 91.83 99 ILE A CA 1
ATOM 759 C C . ILE A 1 95 ? 45.313 9.348 29.936 1.00 91.20 99 ILE A C 1
ATOM 760 O O . ILE A 1 95 ? 46.522 9.227 29.736 1.00 90.69 99 ILE A O 1
ATOM 765 N N . CYS A 1 96 ? 44.676 8.707 30.906 1.00 91.51 100 CYS A N 1
ATOM 766 C CA . CYS A 1 96 ? 45.383 7.798 31.799 1.00 92.41 100 CYS A CA 1
ATOM 767 C C . CYS A 1 96 ? 45.912 6.612 31.017 1.00 91.31 100 CYS A C 1
ATOM 768 O O . CYS A 1 96 ? 47.051 6.166 31.199 1.00 89.22 100 CYS A O 1
ATOM 771 N N . ASN A 1 97 ? 45.063 6.109 30.136 1.00 91.29 101 ASN A N 1
ATOM 772 C CA . ASN A 1 97 ? 45.424 4.987 29.307 1.00 91.04 101 ASN A CA 1
ATOM 773 C C . ASN A 1 97 ? 46.651 5.362 28.499 1.00 91.21 101 ASN A C 1
ATOM 774 O O . ASN A 1 97 ? 47.748 4.909 28.811 1.00 92.98 101 ASN A O 1
ATOM 779 N N . GLU A 1 98 ? 46.484 6.211 27.488 1.00 90.90 102 GLU A N 1
ATOM 780 C CA . GLU A 1 98 ? 47.616 6.610 26.660 1.00 90.59 102 GLU A CA 1
ATOM 781 C C . GLU A 1 98 ? 48.857 7.009 27.453 1.00 89.98 102 GLU A C 1
ATOM 782 O O . GLU A 1 98 ? 49.981 6.813 26.997 1.00 88.25 102 GLU A O 1
ATOM 788 N N . ALA A 1 99 ? 48.649 7.550 28.649 1.00 91.11 103 ALA A N 1
ATOM 789 C CA . ALA A 1 99 ? 49.752 7.966 29.510 1.00 92.23 103 ALA A CA 1
ATOM 790 C C . ALA A 1 99 ? 50.588 6.757 29.898 1.00 93.23 103 ALA A C 1
ATOM 791 O O . ALA A 1 99 ? 51.816 6.766 29.780 1.00 91.22 103 ALA A O 1
ATOM 793 N N . ASN A 1 100 ? 49.899 5.720 30.369 1.00 95.91 104 ASN A N 1
ATOM 794 C CA . ASN A 1 100 ? 50.542 4.478 30.779 1.00 98.15 104 ASN A CA 1
ATOM 795 C C . ASN A 1 100 ? 50.957 3.667 29.550 1.00 99.68 104 ASN A C 1
ATOM 796 O O . ASN A 1 100 ? 52.056 3.113 29.500 1.00 99.52 104 ASN A O 1
ATOM 801 N N . ASP A 1 101 ? 50.080 3.615 28.554 1.00 102.00 105 ASP A N 1
ATOM 802 C CA . ASP A 1 101 ? 50.364 2.875 27.331 1.00 105.45 105 ASP A CA 1
ATOM 803 C C . ASP A 1 101 ? 51.506 3.508 26.531 1.00 106.55 105 ASP A C 1
ATOM 804 O O . ASP A 1 101 ? 51.918 2.982 25.493 1.00 106.62 105 ASP A O 1
ATOM 809 N N . LEU A 1 102 ? 52.018 4.630 27.029 1.00 107.97 106 LEU A N 1
ATOM 810 C CA . LEU A 1 102 ? 53.119 5.340 26.381 1.00 109.16 106 LEU A CA 1
ATOM 811 C C . LEU A 1 102 ? 54.241 5.514 27.386 1.00 110.15 106 LEU A C 1
ATOM 812 O O . LEU A 1 102 ? 55.400 5.707 27.021 1.00 110.02 106 LEU A O 1
ATOM 817 N N . TRP A 1 103 ? 53.893 5.456 28.662 1.00 111.27 107 TRP A N 1
ATOM 818 C CA . TRP A 1 103 ? 54.897 5.618 29.693 1.00 113.27 107 TRP A CA 1
ATOM 819 C C . TRP A 1 103 ? 54.956 4.458 30.671 1.00 114.12 107 TRP A C 1
ATOM 820 O O . TRP A 1 103 ? 53.938 4.039 31.235 1.00 114.47 107 TRP A O 1
ATOM 831 N N . SER A 1 104 ? 56.164 3.934 30.849 1.00 114.61 108 SER A N 1
ATOM 832 C CA . SER A 1 104 ? 56.403 2.850 31.791 1.00 114.29 108 SER A CA 1
ATOM 833 C C . SER A 1 104 ? 56.683 3.564 33.109 1.00 114.00 108 SER A C 1
ATOM 834 O O . SER A 1 104 ? 57.833 3.757 33.504 1.00 114.24 108 SER A O 1
ATOM 837 N N . LEU A 1 105 ? 55.611 3.975 33.774 1.00 113.50 109 LEU A N 1
ATOM 838 C CA . LEU A 1 105 ? 55.723 4.709 35.023 1.00 113.10 109 LEU A CA 1
ATOM 839 C C . LEU A 1 105 ? 55.775 3.829 36.262 1.00 112.90 109 LEU A C 1
ATOM 840 O O . LEU A 1 105 ? 55.050 2.838 36.371 1.00 112.84 109 LEU A O 1
ATOM 845 N N . LYS A 1 106 ? 56.633 4.212 37.202 1.00 112.79 110 LYS A N 1
ATOM 846 C CA . LYS A 1 106 ? 56.768 3.485 38.456 1.00 112.73 110 LYS A CA 1
ATOM 847 C C . LYS A 1 106 ? 55.484 3.675 39.254 1.00 112.19 110 LYS A C 1
ATOM 848 O O . LYS A 1 106 ? 55.251 3.005 40.256 1.00 113.24 110 LYS A O 1
ATOM 854 N N . VAL A 1 107 ? 54.650 4.600 38.793 1.00 111.43 111 VAL A N 1
ATOM 855 C CA . VAL A 1 107 ? 53.377 4.890 39.436 1.00 110.29 111 VAL A CA 1
ATOM 856 C C . VAL A 1 107 ? 52.353 5.148 38.333 1.00 110.01 111 VAL A C 1
ATOM 857 O O . VAL A 1 107 ? 52.342 6.210 37.709 1.00 109.70 111 VAL A O 1
ATOM 861 N N . LYS A 1 108 ? 51.507 4.154 38.089 1.00 109.78 112 LYS A N 1
ATOM 862 C CA . LYS A 1 108 ? 50.468 4.238 37.065 1.00 109.47 112 LYS A CA 1
ATOM 863 C C . LYS A 1 108 ? 49.505 5.396 37.363 1.00 109.46 112 LYS A C 1
ATOM 864 O O . LYS A 1 108 ? 49.102 5.599 38.514 1.00 110.01 112 LYS A O 1
ATOM 870 N N . LEU A 1 109 ? 49.143 6.148 36.324 1.00 108.66 113 LEU A N 1
ATOM 871 C CA . LEU A 1 109 ? 48.238 7.289 36.461 1.00 107.43 113 LEU A CA 1
ATOM 872 C C . LEU A 1 109 ? 46.768 6.880 36.481 1.00 106.81 113 LEU A C 1
ATOM 873 O O . LEU A 1 109 ? 46.278 6.222 35.561 1.00 105.98 113 LEU A O 1
ATOM 878 N N . SER A 1 110 ? 46.067 7.291 37.534 1.00 106.05 114 SER A N 1
ATOM 879 C CA . SER A 1 110 ? 44.656 6.969 37.695 1.00 105.56 114 SER A CA 1
ATOM 880 C C . SER A 1 110 ? 43.837 8.239 37.843 1.00 105.11 114 SER A C 1
ATOM 881 O O . SER A 1 110 ? 44.389 9.335 37.897 1.00 105.31 114 SER A O 1
ATOM 884 N N . ARG A 1 111 ? 42.518 8.087 37.915 1.00 104.33 115 ARG A N 1
ATOM 885 C CA . ARG A 1 111 ? 41.631 9.228 38.076 1.00 103.54 115 ARG A CA 1
ATOM 886 C C . ARG A 1 111 ? 42.095 10.106 39.234 1.00 102.96 115 ARG A C 1
ATOM 887 O O . ARG A 1 111 ? 42.304 11.305 39.061 1.00 104.05 115 ARG A O 1
ATOM 895 N N . SER A 1 112 ? 42.259 9.519 40.414 1.00 101.39 116 SER A N 1
ATOM 896 C CA . SER A 1 112 ? 42.694 10.301 41.568 1.00 100.44 116 SER A CA 1
ATOM 897 C C . SER A 1 112 ? 44.073 10.894 41.322 1.00 98.87 116 SER A C 1
ATOM 898 O O . SER A 1 112 ? 44.357 12.010 41.736 1.00 99.24 116 SER A O 1
ATOM 901 N N . ASN A 1 113 ? 44.935 10.137 40.659 1.00 96.97 117 ASN A N 1
ATOM 902 C CA . ASN A 1 113 ? 46.281 10.610 40.372 1.00 95.82 117 ASN A CA 1
ATOM 903 C C . ASN A 1 113 ? 46.279 12.000 39.745 1.00 95.15 117 ASN A C 1
ATOM 904 O O . ASN A 1 113 ? 46.732 12.975 40.354 1.00 94.34 117 ASN A O 1
ATOM 909 N N . ILE A 1 114 ? 45.771 12.079 38.516 1.00 93.84 118 ILE A N 1
ATOM 910 C CA . ILE A 1 114 ? 45.724 13.334 37.780 1.00 91.26 118 ILE A CA 1
ATOM 911 C C . ILE A 1 114 ? 44.837 14.361 38.457 1.00 89.43 118 ILE A C 1
ATOM 912 O O . ILE A 1 114 ? 45.066 15.562 38.327 1.00 90.14 118 ILE A O 1
ATOM 917 N N . SER A 1 115 ? 43.823 13.896 39.174 1.00 87.23 119 SER A N 1
ATOM 918 C CA . SER A 1 115 ? 42.918 14.812 39.844 1.00 86.35 119 SER A CA 1
ATOM 919 C C . SER A 1 115 ? 43.608 15.579 40.972 1.00 85.23 119 SER A C 1
ATOM 920 O O . SER A 1 115 ? 43.344 16.758 41.175 1.00 84.79 119 SER A O 1
ATOM 923 N N . GLU A 1 116 ? 44.490 14.925 41.713 1.00 85.10 120 GLU A N 1
ATOM 924 C CA . GLU A 1 116 ? 45.187 15.616 42.788 1.00 86.34 120 GLU A CA 1
ATOM 925 C C . GLU A 1 116 ? 46.058 16.687 42.151 1.00 85.13 120 GLU A C 1
ATOM 926 O O . GLU A 1 116 ? 46.103 17.822 42.628 1.00 86.89 120 GLU A O 1
ATOM 932 N N . ILE A 1 117 ? 46.756 16.295 41.084 1.00 82.51 121 ILE A N 1
ATOM 933 C CA . ILE A 1 117 ? 47.655 17.164 40.320 1.00 78.38 121 ILE A CA 1
ATOM 934 C C . ILE A 1 117 ? 46.871 18.340 39.762 1.00 75.76 121 ILE A C 1
ATOM 935 O O . ILE A 1 117 ? 47.287 19.490 39.881 1.00 73.88 121 ILE A O 1
ATOM 940 N N . GLU A 1 118 ? 45.727 18.041 39.153 1.00 74.25 122 GLU A N 1
ATOM 941 C CA . GLU A 1 118 ? 44.869 19.072 38.583 1.00 72.46 122 GLU A CA 1
ATOM 942 C C . GLU A 1 118 ? 44.628 20.146 39.632 1.00 70.74 122 GLU A C 1
ATOM 943 O O . GLU A 1 118 ? 44.890 21.325 39.400 1.00 71.63 122 GLU A O 1
ATOM 949 N N . PHE A 1 119 ? 44.134 19.739 40.792 1.00 68.44 123 PHE A N 1
ATOM 950 C CA . PHE A 1 119 ? 43.885 20.695 41.851 1.00 65.23 123 PHE A CA 1
ATOM 951 C C . PHE A 1 119 ? 45.201 21.397 42.227 1.00 63.33 123 PHE A C 1
ATOM 952 O O . PHE A 1 119 ? 45.229 22.609 42.430 1.00 62.63 123 PHE A O 1
ATOM 960 N N . GLU A 1 120 ? 46.286 20.630 42.297 1.00 62.31 124 GLU A N 1
ATOM 961 C CA . GLU A 1 120 ? 47.611 21.159 42.635 1.00 61.38 124 GLU A CA 1
ATOM 962 C C . GLU A 1 120 ? 48.000 22.324 41.721 1.00 60.64 124 GLU A C 1
ATOM 963 O O . GLU A 1 120 ? 48.510 23.353 42.172 1.00 58.09 124 GLU A O 1
ATOM 969 N N . ILE A 1 121 ? 47.754 22.144 40.429 1.00 60.07 125 ILE A N 1
ATOM 970 C CA . ILE A 1 121 ? 48.055 23.158 39.433 1.00 58.66 125 ILE A CA 1
ATOM 971 C C . ILE A 1 121 ? 47.079 24.333 39.575 1.00 60.47 125 ILE A C 1
ATOM 972 O O . ILE A 1 121 ? 47.495 25.480 39.795 1.00 60.72 125 ILE A O 1
ATOM 977 N N . ILE A 1 122 ? 45.785 24.041 39.446 1.00 58.81 126 ILE A N 1
ATOM 978 C CA . ILE A 1 122 ? 44.757 25.067 39.547 1.00 56.69 126 ILE A CA 1
ATOM 979 C C . ILE A 1 122 ? 44.945 25.863 40.813 1.00 56.65 126 ILE A C 1
ATOM 980 O O . ILE A 1 122 ? 44.974 27.088 40.793 1.00 54.73 126 ILE A O 1
ATOM 985 N N . SER A 1 123 ? 45.065 25.143 41.919 1.00 57.79 127 SER A N 1
ATOM 986 C CA . SER A 1 123 ? 45.243 25.759 43.220 1.00 58.66 127 SER A CA 1
ATOM 987 C C . SER A 1 123 ? 46.431 26.739 43.183 1.00 58.94 127 SER A C 1
ATOM 988 O O . SER A 1 123 ? 46.268 27.926 43.488 1.00 59.18 127 SER A O 1
ATOM 991 N N . VAL A 1 124 ? 47.609 26.245 42.791 1.00 59.39 128 VAL A N 1
ATOM 992 C CA . VAL A 1 124 ? 48.833 27.056 42.702 1.00 58.93 128 VAL A CA 1
ATOM 993 C C . VAL A 1 124 ? 48.729 28.178 41.664 1.00 58.00 128 VAL A C 1
ATOM 994 O O . VAL A 1 124 ? 49.260 29.270 41.863 1.00 57.75 128 VAL A O 1
ATOM 998 N N . LEU A 1 125 ? 48.059 27.912 40.550 1.00 58.58 129 LEU A N 1
ATOM 999 C CA . LEU A 1 125 ? 47.907 28.930 39.511 1.00 60.64 129 LEU A CA 1
ATOM 1000 C C . LEU A 1 125 ? 46.687 29.831 39.744 1.00 62.07 129 LEU A C 1
ATOM 1001 O O . LEU A 1 125 ? 46.291 30.614 38.868 1.00 60.98 129 LEU A O 1
ATOM 1006 N N . ASP A 1 126 ? 46.103 29.718 40.933 1.00 64.45 130 ASP A N 1
ATOM 1007 C CA . ASP A 1 126 ? 44.928 30.498 41.291 1.00 65.28 130 ASP A CA 1
ATOM 1008 C C . ASP A 1 126 ? 43.902 30.526 40.169 1.00 65.16 130 ASP A C 1
ATOM 1009 O O . ASP A 1 126 ? 43.438 31.579 39.768 1.00 67.65 130 ASP A O 1
ATOM 1014 N N . ALA A 1 127 ? 43.551 29.354 39.660 1.00 64.90 131 ALA A N 1
ATOM 1015 C CA . ALA A 1 127 ? 42.568 29.244 38.588 1.00 64.72 131 ALA A CA 1
ATOM 1016 C C . ALA A 1 127 ? 42.879 30.060 37.333 1.00 64.50 131 ALA A C 1
ATOM 1017 O O . ALA A 1 127 ? 42.046 30.139 36.432 1.00 64.96 131 ALA A O 1
ATOM 1019 N N . PHE A 1 128 ? 44.062 30.671 37.274 1.00 65.96 132 PHE A N 1
ATOM 1020 C CA . PHE A 1 128 ? 44.470 31.440 36.085 1.00 68.12 132 PHE A CA 1
ATOM 1021 C C . PHE A 1 128 ? 44.918 30.435 35.006 1.00 66.58 132 PHE A C 1
ATOM 1022 O O . PHE A 1 128 ? 46.109 30.133 34.856 1.00 65.06 132 PHE A O 1
ATOM 1030 N N . LEU A 1 129 ? 43.959 29.919 34.249 1.00 64.96 133 LEU A N 1
ATOM 1031 C CA . LEU A 1 129 ? 44.283 28.922 33.245 1.00 64.73 133 LEU A CA 1
ATOM 1032 C C . LEU A 1 129 ? 44.319 29.402 31.793 1.00 66.08 133 LEU A C 1
ATOM 1033 O O . LEU A 1 129 ? 44.909 28.721 30.957 1.00 68.18 133 LEU A O 1
ATOM 1038 N N . ILE A 1 130 ? 43.691 30.541 31.477 1.00 65.09 134 ILE A N 1
ATOM 1039 C CA . ILE A 1 130 ? 43.718 31.041 30.092 1.00 62.69 134 ILE A CA 1
ATOM 1040 C C . ILE A 1 130 ? 45.163 31.368 29.703 1.00 61.18 134 ILE A C 1
ATOM 1041 O O . ILE A 1 130 ? 45.947 31.851 30.533 1.00 60.69 134 ILE A O 1
ATOM 1046 N N . VAL A 1 131 ? 45.507 31.088 28.448 1.00 58.58 135 VAL A N 1
ATOM 1047 C CA . VAL A 1 131 ? 46.846 31.342 27.923 1.00 55.99 135 VAL A CA 1
ATOM 1048 C C . VAL A 1 131 ? 46.690 31.975 26.540 1.00 54.38 135 VAL A C 1
ATOM 1049 O O . VAL A 1 131 ? 45.970 31.461 25.688 1.00 51.93 135 VAL A O 1
ATOM 1053 N N . HIS A 1 132 ? 47.355 33.105 26.335 1.00 53.89 136 HIS A N 1
ATOM 1054 C CA . HIS A 1 132 ? 47.288 33.799 25.060 1.00 53.09 136 HIS A CA 1
ATOM 1055 C C . HIS A 1 132 ? 48.533 33.464 24.273 1.00 51.83 136 HIS A C 1
ATOM 1056 O O . HIS A 1 132 ? 49.625 33.435 24.820 1.00 52.09 136 HIS A O 1
ATOM 1063 N N . HIS A 1 133 ? 48.370 33.190 22.991 1.00 51.59 137 HIS A N 1
ATOM 1064 C CA . HIS A 1 133 ? 49.509 32.837 22.176 1.00 52.76 137 HIS A CA 1
ATOM 1065 C C . HIS A 1 133 ? 49.779 33.819 21.059 1.00 52.92 137 HIS A C 1
ATOM 1066 O O . HIS A 1 133 ? 48.900 34.570 20.640 1.00 54.82 137 HIS A O 1
ATOM 1073 N N . PRO A 1 134 ? 51.023 33.843 20.573 1.00 52.58 138 PRO A N 1
ATOM 1074 C CA . PRO A 1 134 ? 51.340 34.775 19.486 1.00 53.83 138 PRO A CA 1
ATOM 1075 C C . PRO A 1 134 ? 50.686 34.432 18.156 1.00 51.03 138 PRO A C 1
ATOM 1076 O O . PRO A 1 134 ? 50.824 35.164 17.175 1.00 47.34 138 PRO A O 1
ATOM 1080 N N . TYR A 1 135 ? 49.956 33.327 18.118 1.00 52.64 139 TYR A N 1
ATOM 1081 C CA . TYR A 1 135 ? 49.326 32.933 16.874 1.00 55.67 139 TYR A CA 1
ATOM 1082 C C . TYR A 1 135 ? 48.349 33.960 16.345 1.00 58.21 139 TYR A C 1
ATOM 1083 O O . TYR A 1 135 ? 48.356 34.248 15.149 1.00 60.83 139 TYR A O 1
ATOM 1092 N N . THR A 1 136 ? 47.518 34.522 17.222 1.00 61.50 140 THR A N 1
ATOM 1093 C CA . THR A 1 136 ? 46.525 35.518 16.800 1.00 62.32 140 THR A CA 1
ATOM 1094 C C . THR A 1 136 ? 47.196 36.660 16.060 1.00 60.85 140 THR A C 1
ATOM 1095 O O . THR A 1 136 ? 46.798 37.010 14.950 1.00 60.93 140 THR A O 1
ATOM 1099 N N . SER A 1 137 ? 48.221 37.237 16.668 1.00 60.65 141 SER A N 1
ATOM 1100 C CA . SER A 1 137 ? 48.942 38.324 16.029 1.00 62.29 141 SER A CA 1
ATOM 1101 C C . SER A 1 137 ? 49.347 37.909 14.619 1.00 62.26 141 SER A C 1
ATOM 1102 O O . SER A 1 137 ? 49.086 38.628 13.657 1.00 61.42 141 SER A O 1
ATOM 1105 N N . LEU A 1 138 ? 49.986 36.742 14.505 1.00 63.36 142 LEU A N 1
ATOM 1106 C CA . LEU A 1 138 ? 50.436 36.241 13.212 1.00 63.08 142 LEU A CA 1
ATOM 1107 C C . LEU A 1 138 ? 49.333 36.233 12.170 1.00 66.06 142 LEU A C 1
ATOM 1108 O O . LEU A 1 138 ? 49.465 36.877 11.126 1.00 67.03 142 LEU A O 1
ATOM 1113 N N . GLU A 1 139 ? 48.247 35.504 12.442 1.00 68.62 143 GLU A N 1
ATOM 1114 C CA . GLU A 1 139 ? 47.148 35.429 11.487 1.00 70.32 143 GLU A CA 1
ATOM 1115 C C . GLU A 1 139 ? 46.669 36.823 11.127 1.00 70.28 143 GLU A C 1
ATOM 1116 O O . GLU A 1 139 ? 46.368 37.098 9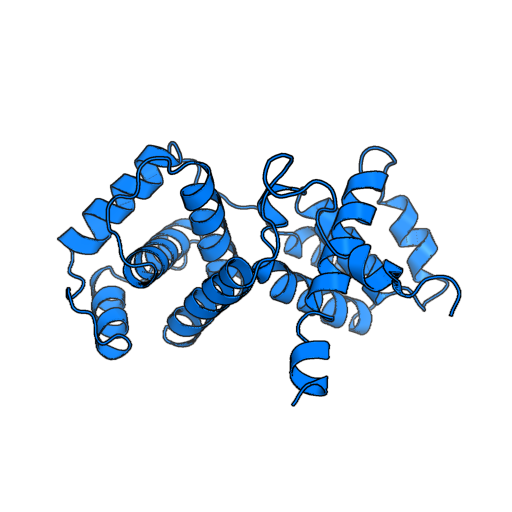.964 1.00 70.94 143 GLU A O 1
ATOM 1122 N N . GLN A 1 140 ? 46.613 37.704 12.120 1.00 69.43 144 GLN A N 1
ATOM 1123 C CA . GLN A 1 140 ? 46.180 39.074 11.886 1.00 71.18 144 GLN A CA 1
ATOM 1124 C C . GLN A 1 140 ? 47.033 39.764 10.821 1.00 70.36 144 GLN A C 1
ATOM 1125 O O . GLN A 1 140 ? 46.513 40.265 9.827 1.00 69.08 144 GLN A O 1
ATOM 1131 N N . ALA A 1 141 ? 48.343 39.797 11.031 1.00 71.39 145 ALA A N 1
ATOM 1132 C CA . ALA A 1 141 ? 49.242 40.426 10.073 1.00 72.08 145 ALA A CA 1
ATOM 1133 C C . ALA A 1 141 ? 49.020 39.845 8.673 1.00 73.06 145 ALA A C 1
ATOM 1134 O O . ALA A 1 141 ? 49.187 40.536 7.665 1.00 72.38 145 ALA A O 1
ATOM 1136 N N . PHE A 1 142 ? 48.646 38.571 8.611 1.00 73.61 146 PHE A N 1
ATOM 1137 C CA . PHE A 1 142 ? 48.398 37.931 7.326 1.00 73.89 146 PHE A CA 1
ATOM 1138 C C . PHE A 1 142 ? 47.091 38.461 6.758 1.00 75.69 146 PHE A C 1
ATOM 1139 O O . PHE A 1 142 ? 46.990 38.777 5.571 1.00 75.73 146 PHE A O 1
ATOM 1147 N N . HIS A 1 143 ? 46.092 38.546 7.630 1.00 77.76 147 HIS A N 1
ATOM 1148 C CA . HIS A 1 143 ? 44.772 39.021 7.264 1.00 78.84 147 HIS A CA 1
ATOM 1149 C C . HIS A 1 143 ? 44.826 40.430 6.727 1.00 76.92 147 HIS A C 1
ATOM 1150 O O . HIS A 1 143 ? 44.213 40.729 5.713 1.00 77.56 147 HIS A O 1
ATOM 1157 N N . ASP A 1 144 ? 45.563 41.298 7.407 1.00 75.51 148 ASP A N 1
ATOM 1158 C CA . ASP A 1 144 ? 45.684 42.681 6.971 1.00 74.67 148 ASP A CA 1
ATOM 1159 C C . ASP A 1 144 ? 46.609 42.832 5.776 1.00 72.89 148 ASP A C 1
ATOM 1160 O O . ASP A 1 144 ? 46.984 43.940 5.430 1.00 72.91 148 ASP A O 1
ATOM 1165 N N . GLY A 1 145 ? 46.986 41.718 5.156 1.00 71.91 149 GLY A N 1
ATOM 1166 C CA . GLY A 1 145 ? 47.855 41.767 3.990 1.00 70.20 149 GLY A CA 1
ATOM 1167 C C . GLY A 1 145 ? 49.276 42.266 4.203 1.00 69.19 149 GLY A C 1
ATOM 1168 O O . GLY A 1 145 ? 49.987 42.542 3.239 1.00 66.62 149 GLY A O 1
ATOM 1169 N N . ILE A 1 146 ? 49.694 42.372 5.461 1.00 69.75 150 ILE A N 1
ATOM 1170 C CA . ILE A 1 146 ? 51.037 42.838 5.798 1.00 70.91 150 ILE A CA 1
ATOM 1171 C C . ILE A 1 146 ? 52.094 41.802 5.413 1.00 70.19 150 ILE A C 1
ATOM 1172 O O . ILE A 1 146 ? 53.108 42.134 4.784 1.00 71.46 150 ILE A O 1
ATOM 1177 N N . ILE A 1 147 ? 51.853 40.549 5.781 1.00 68.28 151 ILE A N 1
ATOM 1178 C CA . ILE A 1 147 ? 52.786 39.490 5.446 1.00 66.72 151 ILE A CA 1
ATOM 1179 C C . ILE A 1 147 ? 52.162 38.527 4.452 1.00 66.73 151 ILE A C 1
ATOM 1180 O O . ILE A 1 147 ? 50.973 38.223 4.519 1.00 68.17 151 ILE A O 1
ATOM 1185 N N . ASN A 1 148 ? 52.970 38.054 3.516 1.00 66.08 152 ASN A N 1
ATOM 1186 C CA . ASN A 1 148 ? 52.490 37.123 2.512 1.00 64.86 152 ASN A CA 1
ATOM 1187 C C . ASN A 1 148 ? 52.345 35.764 3.176 1.00 64.21 152 ASN A C 1
ATOM 1188 O O . ASN A 1 148 ? 52.718 35.585 4.336 1.00 62.97 152 ASN A O 1
ATOM 1193 N N . GLN A 1 149 ? 51.831 34.800 2.424 1.00 64.18 153 GLN A N 1
ATOM 1194 C CA . GLN A 1 149 ? 51.633 33.461 2.949 1.00 63.36 153 GLN A CA 1
ATOM 1195 C C . GLN A 1 149 ? 52.909 32.740 3.377 1.00 62.46 153 GLN A C 1
ATOM 1196 O O . GLN A 1 149 ? 52.922 32.101 4.429 1.00 62.59 153 GLN A O 1
ATOM 1202 N N . LYS A 1 150 ? 53.968 32.827 2.572 1.00 60.91 154 LYS A N 1
ATOM 1203 C CA . LYS A 1 150 ? 55.242 32.168 2.889 1.00 60.05 154 LYS A CA 1
ATOM 1204 C C . LYS A 1 150 ? 55.825 32.641 4.216 1.00 58.36 154 LYS A C 1
ATOM 1205 O O . LYS A 1 150 ? 56.255 31.833 5.051 1.00 56.91 154 LYS A O 1
ATOM 1211 N N . GLN A 1 151 ? 55.854 33.956 4.388 1.00 55.14 155 GLN A N 1
ATOM 1212 C CA . GLN A 1 151 ? 56.357 34.553 5.608 1.00 53.98 155 GLN A CA 1
ATOM 1213 C C . GLN A 1 151 ? 55.593 33.981 6.807 1.00 54.72 155 GLN A C 1
ATOM 1214 O O . GLN A 1 151 ? 56.196 33.489 7.774 1.00 51.80 155 GLN A O 1
ATOM 1220 N N . LEU A 1 152 ? 54.260 34.040 6.721 1.00 56.02 156 LEU A N 1
ATOM 1221 C CA . LEU A 1 152 ? 53.373 33.531 7.759 1.00 54.41 156 LEU A CA 1
ATOM 1222 C C . LEU A 1 152 ? 53.798 32.156 8.241 1.00 55.02 156 LEU A C 1
ATOM 1223 O O . LEU A 1 152 ? 54.049 31.950 9.427 1.00 54.00 156 LEU A O 1
ATOM 1228 N N . GLU A 1 153 ? 53.878 31.217 7.306 1.00 57.95 157 GLU A N 1
ATOM 1229 C CA . GLU A 1 153 ? 54.241 29.848 7.632 1.00 60.75 157 GLU A CA 1
ATOM 1230 C C . GLU A 1 153 ? 55.595 29.702 8.342 1.00 59.85 157 GLU A C 1
ATOM 1231 O O . GLU A 1 153 ? 55.718 28.936 9.300 1.00 57.43 157 GLU A O 1
ATOM 1237 N N . PHE A 1 154 ? 56.597 30.445 7.883 1.00 60.09 158 PHE A N 1
ATOM 1238 C CA . PHE A 1 154 ? 57.922 30.418 8.493 1.00 59.59 158 PHE A CA 1
ATOM 1239 C C . PHE A 1 154 ? 57.824 30.927 9.939 1.00 60.34 158 PHE A C 1
ATOM 1240 O O . PHE A 1 154 ? 58.262 30.258 10.890 1.00 58.37 158 PHE A O 1
ATOM 1248 N N . ALA A 1 155 ? 57.241 32.122 10.082 1.00 60.92 159 ALA A N 1
ATOM 1249 C CA . ALA A 1 155 ? 57.050 32.774 11.379 1.00 59.14 159 ALA A CA 1
ATOM 1250 C C . ALA A 1 155 ? 56.210 31.904 12.312 1.00 58.45 159 ALA A C 1
ATOM 1251 O O . ALA A 1 155 ? 56.475 31.835 13.519 1.00 58.64 159 ALA A O 1
ATOM 1253 N N . TRP A 1 156 ? 55.198 31.244 11.750 1.00 56.43 160 TRP A N 1
ATOM 1254 C CA . TRP A 1 156 ? 54.331 30.365 12.521 1.00 54.75 160 TRP A CA 1
ATOM 1255 C C . TRP A 1 156 ? 55.141 29.194 13.108 1.00 53.41 160 TRP A C 1
ATOM 1256 O O . TRP A 1 156 ? 54.912 28.773 14.247 1.00 49.05 160 TRP A O 1
ATOM 1267 N N . SER A 1 157 ? 56.101 28.697 12.324 1.00 53.78 161 SER A N 1
ATOM 1268 C CA . SER A 1 157 ? 56.975 27.594 12.733 1.00 53.00 161 SER A CA 1
ATOM 1269 C C . SER A 1 157 ? 57.876 27.992 13.875 1.00 52.10 161 SER A C 1
ATOM 1270 O O . SER A 1 157 ? 58.095 27.221 14.813 1.00 50.52 161 SER A O 1
ATOM 1273 N N . ILE A 1 158 ? 58.416 29.200 13.757 1.00 52.31 162 ILE A N 1
ATOM 1274 C CA . ILE A 1 158 ? 59.292 29.761 14.768 1.00 53.69 162 ILE A CA 1
ATOM 1275 C C . ILE A 1 158 ? 58.553 29.801 16.096 1.00 55.10 162 ILE A C 1
ATOM 1276 O O . ILE A 1 158 ? 59.091 29.400 17.137 1.00 53.74 162 ILE A O 1
ATOM 1281 N N . VAL A 1 159 ? 57.306 30.268 16.039 1.00 56.99 163 VAL A N 1
ATOM 1282 C CA . VAL A 1 159 ? 56.461 30.354 17.221 1.00 56.64 163 VAL A CA 1
ATOM 1283 C C . VAL A 1 159 ? 56.287 28.970 17.833 1.00 57.28 163 VAL A C 1
ATOM 1284 O O . VAL A 1 159 ? 56.436 28.797 19.043 1.00 56.52 163 VAL A O 1
ATOM 1288 N N . ASN A 1 160 ? 55.979 27.978 17.004 1.00 56.86 164 ASN A N 1
ATOM 1289 C CA . ASN A 1 160 ? 55.810 26.635 17.534 1.00 54.98 164 ASN A CA 1
ATOM 1290 C C . ASN A 1 160 ? 57.076 26.234 18.253 1.00 53.82 164 ASN A C 1
ATOM 1291 O O . ASN A 1 160 ? 57.017 25.710 19.364 1.00 51.21 164 ASN A O 1
ATOM 1296 N N . ASP A 1 161 ? 58.222 26.510 17.630 1.00 54.85 165 ASP A N 1
ATOM 1297 C CA . ASP A 1 161 ? 59.517 26.172 18.218 1.00 55.80 165 ASP A CA 1
ATOM 1298 C C . ASP A 1 161 ? 59.844 26.982 19.446 1.00 56.87 165 ASP A C 1
ATOM 1299 O O . ASP A 1 161 ? 60.542 26.511 20.354 1.00 57.67 165 ASP A O 1
ATOM 1304 N N . SER A 1 162 ? 59.344 28.207 19.471 1.00 56.72 166 SER A N 1
ATOM 1305 C CA . SER A 1 162 ? 59.600 29.075 20.595 1.00 56.17 166 SER A CA 1
ATOM 1306 C C . SER A 1 162 ? 59.162 28.447 21.902 1.00 55.19 166 SER A C 1
ATOM 1307 O O . SER A 1 162 ? 59.671 28.825 22.949 1.00 55.92 166 SER A O 1
ATOM 1310 N N . TYR A 1 163 ? 58.235 27.491 21.858 1.00 54.95 167 TYR A N 1
ATOM 1311 C CA . TYR A 1 163 ? 57.740 26.895 23.090 1.00 55.01 167 TYR A CA 1
ATOM 1312 C C . TYR A 1 163 ? 58.656 25.971 23.869 1.00 56.03 167 TYR A C 1
ATOM 1313 O O . TYR A 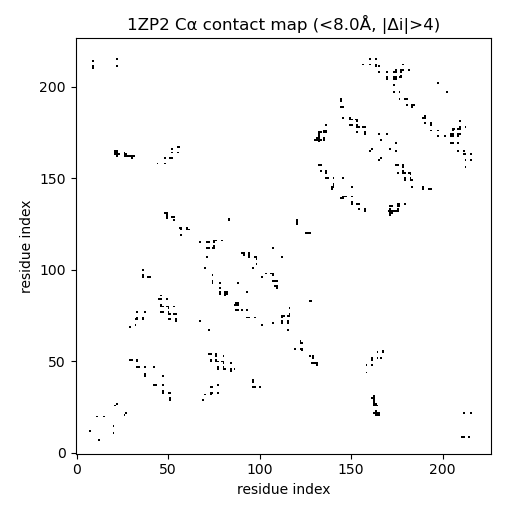1 163 ? 58.214 25.249 24.752 1.00 56.23 167 TYR A O 1
ATOM 1322 N N . ALA A 1 164 ? 59.942 26.007 23.565 1.00 58.05 168 ALA A N 1
ATOM 1323 C CA . ALA A 1 164 ? 60.901 25.190 24.285 1.00 58.02 168 ALA A CA 1
ATOM 1324 C C . ALA A 1 164 ? 61.851 26.115 25.029 1.00 58.68 168 ALA A C 1
ATOM 1325 O O . ALA A 1 164 ? 62.857 25.669 25.589 1.00 58.92 168 ALA A O 1
ATOM 1327 N N . SER A 1 165 ? 61.517 27.402 25.052 1.00 59.00 169 SER A N 1
ATOM 1328 C CA . SER A 1 165 ? 62.376 28.389 25.677 1.00 59.74 169 SER A CA 1
ATOM 1329 C C . SER A 1 165 ? 61.816 29.088 26.898 1.00 61.90 169 SER A C 1
ATOM 1330 O O . SER A 1 165 ? 62.575 29.746 27.624 1.00 65.44 169 SER A O 1
ATOM 1333 N N . SER A 1 166 ? 60.516 28.969 27.139 1.00 60.58 170 SER A N 1
ATOM 1334 C CA . SER A 1 166 ? 59.929 29.640 28.305 1.00 60.67 170 SER A CA 1
ATOM 1335 C C . SER A 1 166 ? 59.933 31.178 28.146 1.00 59.53 170 SER A C 1
ATOM 1336 O O . SER A 1 166 ? 59.974 31.932 29.125 1.00 54.87 170 SER A O 1
ATOM 1339 N N . LEU A 1 167 ? 59.905 31.623 26.896 1.00 59.58 171 LEU A N 1
ATOM 1340 C CA . LEU A 1 167 ? 59.846 33.037 26.585 1.00 61.13 171 LEU A CA 1
ATOM 1341 C C . LEU A 1 167 ? 58.423 33.469 26.974 1.00 62.91 171 LEU A C 1
ATOM 1342 O O . LEU A 1 167 ? 58.153 34.653 27.210 1.00 63.65 171 LEU A O 1
ATOM 1347 N N . CYS A 1 168 ? 57.517 32.491 27.034 1.00 63.26 172 CYS A N 1
ATOM 1348 C CA . CYS A 1 168 ? 56.127 32.742 27.386 1.00 62.19 172 CYS A CA 1
ATOM 1349 C C . CYS A 1 168 ? 55.993 33.342 28.784 1.00 63.92 172 CYS A C 1
ATOM 1350 O O . CYS A 1 168 ? 54.940 33.854 29.141 1.00 64.95 172 CYS A O 1
ATOM 1353 N N . LEU A 1 169 ? 57.052 33.270 29.584 1.00 64.77 173 LEU A N 1
ATOM 1354 C CA . LEU A 1 169 ? 57.013 33.831 30.932 1.00 65.59 173 LEU A CA 1
ATOM 1355 C C . LEU A 1 169 ? 57.714 35.187 30.943 1.00 68.03 173 LEU A C 1
ATOM 1356 O O . LEU A 1 169 ? 57.707 35.883 31.955 1.00 69.28 173 LEU A O 1
ATOM 1361 N N . MET A 1 170 ? 58.317 35.555 29.811 1.00 70.56 174 MET A N 1
ATOM 1362 C CA . MET A 1 170 ? 59.057 36.810 29.701 1.00 70.89 174 MET A CA 1
ATOM 1363 C C . MET A 1 170 ? 58.549 37.774 28.656 1.00 69.49 174 MET A C 1
ATOM 1364 O O . MET A 1 170 ? 58.992 38.914 28.622 1.00 70.58 174 MET A O 1
ATOM 1369 N N . ALA A 1 171 ? 57.646 37.347 27.789 1.00 67.60 175 ALA A N 1
ATOM 1370 C CA . ALA A 1 171 ? 57.169 38.276 26.782 1.00 66.32 175 ALA A CA 1
ATOM 1371 C C . ALA A 1 171 ? 55.708 38.095 26.420 1.00 64.92 175 ALA A C 1
ATOM 1372 O O . ALA A 1 171 ? 55.184 36.988 26.429 1.00 65.73 175 ALA A O 1
ATOM 1374 N N . HIS A 1 172 ? 55.050 39.202 26.106 1.00 64.41 176 HIS A N 1
ATOM 1375 C CA . HIS A 1 172 ? 53.650 39.165 25.730 1.00 64.70 176 HIS A CA 1
ATOM 1376 C C . HIS A 1 172 ? 53.559 38.575 24.325 1.00 64.39 176 HIS A C 1
ATOM 1377 O O . HIS A 1 172 ? 54.362 38.904 23.443 1.00 63.82 176 HIS A O 1
ATOM 1384 N N . PRO A 1 173 ? 52.572 37.694 24.098 1.00 62.63 177 PRO A N 1
ATOM 1385 C CA . PRO A 1 173 ? 52.317 37.013 22.821 1.00 62.37 177 PRO A CA 1
ATOM 1386 C C . PRO A 1 173 ? 52.546 37.856 21.568 1.00 60.72 177 PRO A C 1
ATOM 1387 O O . PRO A 1 173 ? 53.099 37.367 20.587 1.00 58.93 177 PRO A O 1
ATOM 1391 N N . HIS A 1 174 ? 52.122 39.117 21.585 1.00 61.33 178 HIS A N 1
ATOM 1392 C CA . HIS A 1 174 ? 52.314 39.950 20.402 1.00 62.55 178 HIS A CA 1
ATOM 1393 C C . HIS A 1 174 ? 53.784 40.308 20.194 1.00 61.47 178 HIS A C 1
ATOM 1394 O O . HIS A 1 174 ? 54.244 40.411 19.053 1.00 61.94 178 HIS A O 1
ATOM 1401 N N . GLN A 1 175 ? 54.525 40.484 21.283 1.00 60.88 179 GLN A N 1
ATOM 1402 C CA . GLN A 1 175 ? 55.942 40.814 21.165 1.00 62.29 179 GLN A CA 1
ATOM 1403 C C . GLN A 1 175 ? 56.711 39.643 20.552 1.00 60.55 179 GLN A C 1
ATOM 1404 O O . 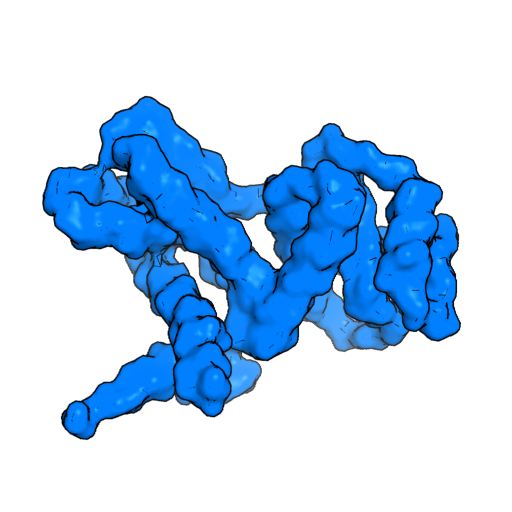GLN A 1 175 ? 57.516 39.823 19.637 1.00 59.43 179 GLN A O 1
ATOM 1410 N N . LEU A 1 176 ? 56.460 38.445 21.069 1.00 59.71 180 LEU A N 1
ATOM 1411 C CA . LEU A 1 176 ? 57.098 37.239 20.560 1.00 57.94 180 LEU A CA 1
ATOM 1412 C C . LEU A 1 176 ? 56.701 37.077 19.100 1.00 57.78 180 LEU A C 1
ATOM 1413 O O . LEU A 1 176 ? 57.522 36.742 18.249 1.00 57.86 180 LEU A O 1
ATOM 1418 N N . ALA A 1 177 ? 55.430 37.331 18.811 1.00 58.30 181 ALA A N 1
ATOM 1419 C CA . ALA A 1 177 ? 54.933 37.214 17.449 1.00 58.22 181 ALA A CA 1
ATOM 1420 C C . ALA A 1 177 ? 55.688 38.134 16.498 1.00 58.19 181 ALA A C 1
ATOM 1421 O O . ALA A 1 177 ? 56.090 37.704 15.416 1.00 58.57 181 ALA A O 1
ATOM 1423 N N . TYR A 1 178 ? 55.885 39.393 16.895 1.00 58.85 182 TYR A N 1
ATOM 1424 C CA . TYR A 1 178 ? 56.597 40.349 16.049 1.00 59.29 182 TYR A CA 1
ATOM 1425 C C . TYR A 1 178 ? 58.029 39.901 15.761 1.00 58.41 182 TYR A C 1
ATOM 1426 O O . TYR A 1 178 ? 58.507 40.002 14.622 1.00 57.02 182 TYR A O 1
ATOM 1435 N N . ALA A 1 179 ? 58.714 39.422 16.797 1.00 57.23 183 ALA A N 1
ATOM 1436 C CA . ALA A 1 179 ? 60.073 38.934 16.645 1.00 56.94 183 ALA A CA 1
ATOM 1437 C C . ALA A 1 179 ? 60.048 37.838 15.579 1.00 57.08 183 ALA A C 1
ATOM 1438 O O . ALA A 1 179 ? 60.772 37.926 14.577 1.00 57.34 183 ALA A O 1
ATOM 1440 N N . ALA A 1 180 ? 59.205 36.821 15.780 1.00 54.80 184 ALA A N 1
ATOM 1441 C CA . ALA A 1 180 ? 59.086 35.730 14.815 1.00 53.48 184 ALA A CA 1
ATOM 1442 C C . ALA A 1 180 ? 58.844 36.262 13.389 1.00 54.65 184 ALA A C 1
ATOM 1443 O O . ALA A 1 180 ? 59.450 35.784 12.419 1.00 53.41 184 ALA A O 1
ATOM 1445 N N . LEU A 1 181 ? 57.949 37.243 13.273 1.00 54.25 185 LEU A N 1
ATOM 1446 C CA . LEU A 1 181 ? 57.628 37.867 11.997 1.00 53.32 185 LEU A CA 1
ATOM 1447 C C . LEU A 1 181 ? 58.849 38.572 11.423 1.00 53.59 185 LEU A C 1
ATOM 1448 O O . LEU A 1 181 ? 59.144 38.447 10.227 1.00 53.17 185 LEU A O 1
ATOM 1453 N N . LEU A 1 182 ? 59.550 39.326 12.270 1.00 51.85 186 LEU A N 1
ATOM 1454 C CA . LEU A 1 182 ? 60.737 40.046 11.816 1.00 50.68 186 LEU A CA 1
ATOM 1455 C C . LEU A 1 182 ? 61.792 39.059 11.346 1.00 50.84 186 LEU A C 1
ATOM 1456 O O . LEU A 1 182 ? 62.298 39.179 10.232 1.00 50.31 186 LEU A O 1
ATOM 1461 N N . ILE A 1 183 ? 62.112 38.071 12.178 1.00 50.56 187 ILE A N 1
ATOM 1462 C CA . ILE A 1 183 ? 63.091 37.067 11.792 1.00 51.54 187 ILE A CA 1
ATOM 1463 C C . ILE A 1 183 ? 62.687 36.553 10.414 1.00 56.43 187 ILE A C 1
ATOM 1464 O O . ILE A 1 183 ? 63.504 36.466 9.503 1.00 57.30 187 ILE A O 1
ATOM 1469 N N . SER A 1 184 ? 61.405 36.252 10.258 1.00 60.79 188 SER A N 1
ATOM 1470 C CA . SER A 1 184 ? 60.893 35.745 8.997 1.00 63.86 188 SER A CA 1
ATOM 1471 C C . SER A 1 184 ? 61.127 36.648 7.781 1.00 65.75 188 SER A C 1
ATOM 1472 O O . SER A 1 184 ? 61.917 36.319 6.893 1.00 67.56 188 SER A O 1
ATOM 1475 N N . CYS A 1 185 ? 60.440 37.783 7.747 1.00 67.46 189 CYS A N 1
ATOM 1476 C CA . CYS A 1 185 ? 60.534 38.723 6.627 1.00 69.28 189 CYS A CA 1
ATOM 1477 C C . CYS A 1 185 ? 61.756 39.652 6.685 1.00 69.93 189 CYS A C 1
ATOM 1478 O O . CYS A 1 185 ? 61.759 40.742 6.087 1.00 69.61 189 CYS A O 1
ATOM 1481 N N . CYS A 1 186 ? 62.791 39.216 7.398 1.00 69.92 190 CYS A N 1
ATOM 1482 C CA . CYS A 1 186 ? 63.992 40.019 7.550 1.00 68.89 190 CYS A CA 1
ATOM 1483 C C . CYS A 1 186 ? 64.628 40.345 6.215 1.00 69.88 190 CYS A C 1
ATOM 1484 O O . CYS A 1 186 ? 65.381 41.306 6.111 1.00 70.27 190 CYS A O 1
ATOM 1487 N N . ASN A 1 187 ? 64.331 39.562 5.186 1.00 71.58 191 ASN A N 1
ATOM 1488 C CA . ASN A 1 187 ? 64.918 39.844 3.885 1.00 74.00 191 ASN A CA 1
ATOM 1489 C C . ASN A 1 187 ? 64.022 40.684 2.982 1.00 76.61 191 ASN A C 1
ATOM 1490 O O . ASN A 1 187 ? 64.515 41.402 2.119 1.00 77.82 191 ASN A O 1
ATOM 1495 N N . ASP A 1 188 ? 62.713 40.617 3.185 1.00 78.57 192 ASP A N 1
ATOM 1496 C CA . ASP A 1 188 ? 61.799 41.392 2.359 1.00 79.75 192 ASP A CA 1
ATOM 1497 C C . ASP A 1 188 ? 61.829 42.834 2.773 1.00 79.23 192 ASP A C 1
ATOM 1498 O O . ASP A 1 188 ? 61.389 43.194 3.856 1.00 79.86 192 ASP A O 1
ATOM 1503 N N . GLU A 1 189 ? 62.352 43.657 1.881 1.00 79.10 193 GLU A N 1
ATOM 1504 C CA . GLU A 1 189 ? 62.503 45.075 2.123 1.00 79.23 193 GLU A CA 1
ATOM 1505 C C . GLU A 1 189 ? 61.210 45.872 2.252 1.00 78.07 193 GLU A C 1
ATOM 1506 O O . GLU A 1 189 ? 61.210 46.962 2.826 1.00 77.20 193 GLU A O 1
ATOM 1512 N N . ASN A 1 190 ? 60.110 45.329 1.736 1.00 77.93 194 ASN A N 1
ATOM 1513 C CA . ASN A 1 190 ? 58.819 46.011 1.802 1.00 76.89 194 ASN A CA 1
ATOM 1514 C C . ASN A 1 190 ? 58.068 45.670 3.071 1.00 75.52 194 ASN A C 1
ATOM 1515 O O . ASN A 1 190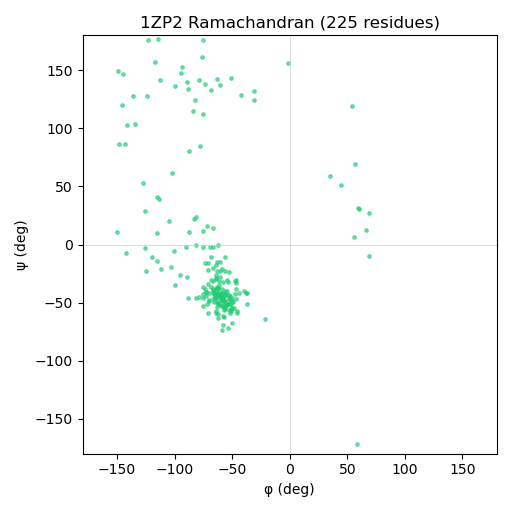 ? 57.529 46.555 3.736 1.00 76.66 194 ASN A O 1
ATOM 1520 N N . THR A 1 191 ? 58.028 44.384 3.401 1.00 72.87 195 THR A N 1
ATOM 1521 C CA . THR A 1 191 ? 57.331 43.921 4.593 1.00 68.92 195 THR A CA 1
ATOM 1522 C C . THR A 1 191 ? 57.824 44.573 5.880 1.00 68.12 195 THR A C 1
ATOM 1523 O O . THR A 1 191 ? 57.026 45.053 6.686 1.00 66.09 195 THR A O 1
ATOM 1527 N N . ILE A 1 192 ? 59.141 44.591 6.061 1.00 68.53 196 ILE A N 1
ATOM 1528 C CA . ILE A 1 192 ? 59.746 45.138 7.272 1.00 69.73 196 ILE A CA 1
ATOM 1529 C C . ILE A 1 192 ? 59.198 46.477 7.744 1.00 70.17 196 ILE A C 1
ATOM 1530 O O . ILE A 1 192 ? 58.682 46.585 8.861 1.00 70.80 196 ILE A O 1
ATOM 1535 N N . PRO A 1 193 ? 59.281 47.513 6.902 1.00 71.11 197 PRO A N 1
ATOM 1536 C CA . PRO A 1 193 ? 58.765 48.818 7.315 1.00 70.13 197 PRO A CA 1
ATOM 1537 C C . PRO A 1 193 ? 57.366 48.674 7.935 1.00 70.27 197 PRO A C 1
ATOM 1538 O O . PRO A 1 193 ? 57.084 49.217 9.003 1.00 69.42 197 PRO A O 1
ATOM 1542 N N . LYS A 1 194 ? 56.501 47.918 7.269 1.00 70.92 198 LYS A N 1
ATOM 1543 C CA . LYS A 1 194 ? 55.151 47.706 7.769 1.00 71.93 198 LYS A CA 1
ATOM 1544 C C . LYS A 1 194 ? 55.146 47.063 9.144 1.00 71.45 198 LYS A C 1
ATOM 1545 O O . LYS A 1 194 ? 54.369 47.459 10.013 1.00 72.11 198 LYS A O 1
ATOM 1551 N N . LEU A 1 195 ? 56.006 46.062 9.334 1.00 70.33 199 LEU A N 1
ATOM 1552 C CA . LEU A 1 195 ? 56.098 45.373 10.614 1.00 68.16 199 LEU A CA 1
ATOM 1553 C C . LEU A 1 195 ? 56.622 46.299 11.689 1.00 66.48 199 LEU A C 1
ATOM 1554 O O . LEU A 1 195 ? 56.165 46.257 12.822 1.00 66.42 199 LEU A O 1
ATOM 1559 N N . LEU A 1 196 ? 57.578 47.148 11.344 1.00 66.21 200 LEU A N 1
ATOM 1560 C CA . LEU A 1 196 ? 58.107 48.060 12.342 1.00 67.44 200 LEU A CA 1
ATOM 1561 C C . LEU A 1 196 ? 57.040 48.990 12.891 1.00 70.51 200 LEU A C 1
ATOM 1562 O O . LEU A 1 196 ? 57.133 49.438 14.035 1.00 70.45 200 LEU A O 1
ATOM 1567 N N . ASP A 1 197 ? 56.021 49.272 12.082 1.00 75.23 201 ASP A N 1
ATOM 1568 C CA . ASP A 1 197 ? 54.926 50.134 12.519 1.00 79.22 201 ASP A CA 1
ATOM 1569 C C . ASP A 1 197 ? 54.235 49.527 13.732 1.00 79.23 201 ASP A C 1
ATOM 1570 O O . ASP A 1 197 ? 54.065 50.191 14.754 1.00 79.70 201 ASP A O 1
ATOM 1575 N N . LEU A 1 198 ? 53.843 48.263 13.612 1.00 78.74 202 LEU A N 1
ATOM 1576 C CA . LEU A 1 198 ? 53.164 47.561 14.696 1.00 79.42 202 LEU A CA 1
ATOM 1577 C C . LEU A 1 198 ? 53.946 47.596 16.002 1.00 79.92 202 LEU A C 1
ATOM 1578 O O . LEU A 1 198 ? 53.370 47.584 17.092 1.00 79.73 202 LEU A O 1
ATOM 1583 N N . ILE A 1 199 ? 55.263 47.637 15.887 1.00 80.63 203 ILE A N 1
ATOM 1584 C CA . ILE A 1 199 ? 56.096 47.622 17.067 1.00 82.20 203 ILE A CA 1
ATOM 1585 C C . ILE A 1 199 ? 56.280 48.991 17.695 1.00 83.64 203 ILE A C 1
ATOM 1586 O O . ILE A 1 199 ? 56.856 49.891 17.094 1.00 83.78 203 ILE A O 1
ATOM 1591 N N . LYS A 1 200 ? 55.769 49.137 18.912 1.00 86.48 204 LYS A N 1
ATOM 1592 C CA . LYS A 1 200 ? 55.885 50.380 19.663 1.00 89.61 204 LYS A CA 1
ATOM 1593 C C . LYS A 1 200 ? 57.111 50.250 20.552 1.00 91.55 204 LYS A C 1
ATOM 1594 O O . LYS A 1 200 ? 57.441 49.152 20.996 1.00 92.75 204 LYS A O 1
ATOM 1600 N N . SER A 1 201 ? 57.784 51.367 20.806 1.00 93.52 205 SER A N 1
ATOM 1601 C CA . SER A 1 201 ? 58.995 51.394 21.637 1.00 94.41 205 SER A CA 1
ATOM 1602 C C . SER A 1 201 ? 58.838 50.628 22.951 1.00 93.46 205 SER A C 1
ATOM 1603 O O . SER A 1 201 ? 59.803 50.084 23.490 1.00 93.60 205 SER A O 1
ATOM 1606 N N . THR A 1 202 ? 57.618 50.627 23.471 1.00 91.58 206 THR A N 1
ATOM 1607 C CA . THR A 1 202 ? 57.302 49.936 24.709 1.00 88.97 206 THR A CA 1
ATOM 1608 C C . THR A 1 202 ? 57.578 48.443 24.557 1.00 85.74 206 THR A C 1
ATOM 1609 O O . THR A 1 202 ? 57.763 47.731 25.543 1.00 85.25 206 THR A O 1
ATOM 1613 N N . ASP A 1 203 ? 57.578 47.973 23.314 1.00 81.18 207 ASP A N 1
ATOM 1614 C CA . ASP A 1 203 ? 57.824 46.569 23.019 1.00 76.56 207 ASP A CA 1
ATOM 1615 C C . ASP A 1 203 ? 59.246 46.343 22.571 1.00 74.77 207 ASP A C 1
ATOM 1616 O O . ASP A 1 203 ? 59.832 45.295 22.843 1.00 75.01 207 ASP A O 1
ATOM 1621 N N . ALA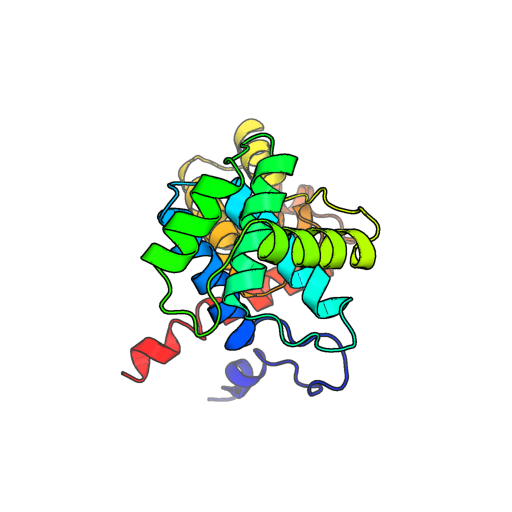 A 1 204 ? 59.768 47.331 21.853 1.00 71.69 208 ALA A N 1
ATOM 1622 C CA . ALA A 1 204 ? 61.115 47.303 21.308 1.00 67.45 208 ALA A CA 1
ATOM 1623 C C . ALA A 1 204 ? 62.095 46.351 21.990 1.00 65.94 208 ALA A C 1
ATOM 1624 O O . ALA A 1 204 ? 62.558 45.391 21.376 1.00 65.02 208 ALA A O 1
ATOM 1626 N N . PHE A 1 205 ? 62.401 46.601 23.258 1.00 65.33 209 PHE A N 1
ATOM 1627 C CA . PHE A 1 205 ? 63.359 45.759 23.980 1.00 64.05 209 PHE A CA 1
ATOM 1628 C C . PHE A 1 205 ? 62.983 44.289 24.057 1.00 64.07 209 PHE A C 1
ATOM 1629 O O . PHE A 1 205 ? 63.820 43.414 23.807 1.00 63.82 209 PHE A O 1
ATOM 1637 N N . LYS A 1 206 ? 61.731 44.036 24.447 1.00 63.92 210 LYS A N 1
ATOM 1638 C CA . LYS A 1 206 ? 61.190 42.681 24.560 1.00 62.10 210 LYS A CA 1
ATOM 1639 C C . LYS A 1 206 ? 61.269 41.948 23.219 1.00 61.03 210 LYS A C 1
ATOM 1640 O O . LYS A 1 206 ? 61.700 40.781 23.159 1.00 60.18 210 LYS A O 1
ATOM 1646 N N . VAL A 1 207 ? 60.835 42.629 22.156 1.00 58.64 211 VAL A N 1
ATOM 1647 C CA . VAL A 1 207 ? 60.881 42.056 20.822 1.00 57.17 211 VAL A CA 1
ATOM 1648 C C . VAL A 1 207 ? 62.320 41.632 20.577 1.00 57.00 211 VAL A C 1
ATOM 1649 O O . VAL A 1 207 ? 62.571 40.487 20.196 1.00 59.24 211 VAL A O 1
ATOM 1653 N N . ILE A 1 208 ? 63.263 42.548 20.805 1.00 55.46 212 ILE A N 1
ATOM 1654 C CA . ILE A 1 208 ? 64.681 42.242 20.606 1.00 54.28 212 ILE A CA 1
ATOM 1655 C C . ILE A 1 208 ? 65.033 41.082 21.525 1.00 53.17 212 ILE A C 1
ATOM 1656 O O . ILE A 1 208 ? 65.684 40.113 21.113 1.00 50.77 212 ILE A O 1
ATOM 1661 N N . LEU A 1 209 ? 64.569 41.164 22.764 1.00 54.36 213 LEU A N 1
ATOM 1662 C CA . LEU A 1 209 ? 64.820 40.098 23.713 1.00 58.16 213 LEU A CA 1
ATOM 1663 C C . LEU A 1 209 ? 64.363 38.760 23.127 1.00 60.25 213 LEU A C 1
ATOM 1664 O O . LEU A 1 209 ? 65.089 37.758 23.193 1.00 61.36 213 LEU A O 1
ATOM 1669 N N . CYS A 1 210 ? 63.155 38.736 22.571 1.00 59.58 214 CYS A N 1
ATOM 1670 C CA . CYS A 1 210 ? 62.652 37.517 21.962 1.00 59.04 214 CYS A CA 1
ATOM 1671 C C . CYS A 1 210 ? 63.609 37.031 20.880 1.00 59.01 214 CYS A C 1
ATOM 1672 O O . CYS A 1 210 ? 64.179 35.940 20.984 1.00 59.15 214 CYS A O 1
ATOM 1675 N N . VAL A 1 211 ? 63.782 37.855 19.848 1.00 58.06 215 VAL A N 1
ATOM 1676 C CA . VAL A 1 211 ? 64.665 37.538 18.731 1.00 56.81 215 VAL A CA 1
ATOM 1677 C C . VAL A 1 211 ? 65.950 36.870 19.204 1.00 56.61 215 VAL A C 1
ATOM 1678 O O . VAL A 1 211 ? 66.447 35.927 18.591 1.00 55.42 215 VAL A O 1
ATOM 1682 N N . GLN A 1 212 ? 66.491 37.354 20.305 1.00 58.11 216 GLN A N 1
ATOM 1683 C CA . GLN A 1 212 ? 67.700 36.751 20.806 1.00 60.78 216 GLN A CA 1
ATOM 1684 C C . GLN A 1 212 ? 67.455 35.281 21.186 1.00 60.36 216 GLN A C 1
ATOM 1685 O O . GLN A 1 212 ? 68.083 34.389 20.621 1.00 59.97 216 GLN A O 1
ATOM 1691 N N . ARG A 1 213 ? 66.536 35.033 22.122 1.00 61.29 217 ARG A N 1
ATOM 1692 C CA . ARG A 1 213 ? 66.224 33.663 22.548 1.00 62.05 217 ARG A CA 1
ATOM 1693 C C . ARG A 1 213 ? 65.885 32.747 21.384 1.00 59.34 217 ARG A C 1
ATOM 1694 O O . ARG A 1 213 ? 66.334 31.608 21.338 1.00 58.59 217 ARG A O 1
ATOM 1702 N N . ILE A 1 214 ? 65.084 33.235 20.445 1.00 57.54 218 ILE A N 1
ATOM 1703 C CA . ILE A 1 214 ? 64.717 32.412 19.302 1.00 56.63 218 ILE A CA 1
ATOM 1704 C C . ILE A 1 214 ? 65.967 31.938 18.584 1.00 56.72 218 ILE A C 1
ATOM 1705 O O . ILE A 1 214 ? 66.145 30.747 18.373 1.00 57.81 218 ILE A O 1
ATOM 1710 N N . ILE A 1 215 ? 66.838 32.871 18.225 1.00 58.02 219 ILE A N 1
ATOM 1711 C CA . ILE A 1 215 ? 68.087 32.538 17.548 1.00 59.04 219 ILE A CA 1
ATOM 1712 C C . ILE A 1 215 ? 68.915 31.558 18.380 1.00 59.69 219 ILE A C 1
ATOM 1713 O O . ILE A 1 215 ? 69.375 30.539 17.883 1.00 60.38 219 ILE A O 1
ATOM 1718 N N . SER A 1 216 ? 69.112 31.852 19.652 1.00 62.26 220 SER A N 1
ATOM 1719 C CA . SER A 1 216 ? 69.883 30.932 20.457 1.00 65.48 220 SER A CA 1
ATOM 1720 C C . SER A 1 216 ? 69.254 29.546 20.393 1.00 68.31 220 SER A C 1
ATOM 1721 O O . SER A 1 216 ? 69.971 28.559 20.299 1.00 70.15 220 SER A O 1
ATOM 1724 N N . ILE A 1 217 ? 67.920 29.471 20.421 1.00 71.70 221 ILE A N 1
ATOM 1725 C CA . ILE A 1 217 ? 67.204 28.183 20.354 1.00 73.68 221 ILE A CA 1
ATOM 1726 C C . ILE A 1 217 ? 67.720 27.305 19.216 1.00 75.22 221 ILE A C 1
ATOM 1727 O O . ILE A 1 217 ? 68.095 26.148 19.414 1.00 75.45 221 ILE A O 1
ATOM 1732 N N . TYR A 1 218 ? 67.712 27.862 18.013 1.00 76.63 222 TYR A N 1
ATOM 1733 C CA . TYR A 1 218 ? 68.162 27.132 16.849 1.00 77.75 222 TYR A CA 1
ATOM 1734 C C . TYR A 1 218 ? 69.662 26.896 16.809 1.00 82.63 222 TYR A C 1
ATOM 1735 O O . TYR A 1 218 ? 70.119 26.065 16.037 1.00 84.02 222 TYR A O 1
ATOM 1744 N N . TYR A 1 219 ? 70.434 27.620 17.620 1.00 87.82 223 TYR A N 1
ATOM 1745 C CA . TYR A 1 219 ? 71.885 27.420 17.628 1.00 92.66 223 TYR A CA 1
ATOM 1746 C C . TYR A 1 219 ? 72.367 26.837 18.944 1.00 95.29 223 TYR A C 1
ATO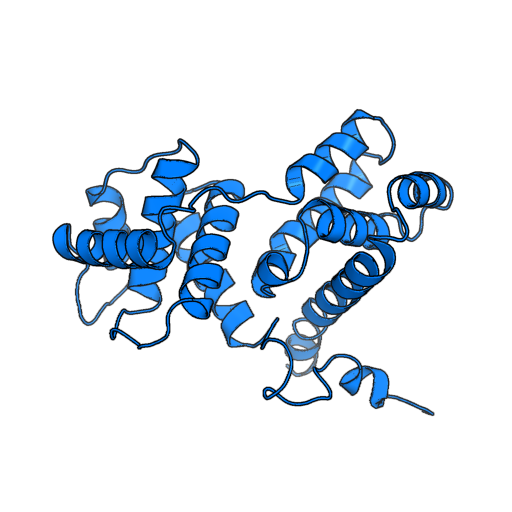M 1747 O O . TYR A 1 219 ? 73.425 27.187 19.471 1.00 95.71 223 TYR A O 1
ATOM 1756 N N . PHE A 1 220 ? 71.538 25.923 19.437 1.00 98.57 224 PHE A N 1
ATOM 1757 C CA . PHE A 1 220 ? 71.708 25.162 20.674 1.00 101.54 224 PHE A CA 1
ATOM 1758 C C . PHE A 1 220 ? 70.962 23.880 20.287 1.00 101.74 224 PHE A C 1
ATOM 1759 O O . PHE A 1 220 ? 70.665 23.017 21.122 1.00 102.09 224 PHE A O 1
ATOM 1767 N N . GLU A 1 221 ? 70.655 23.805 18.994 1.00 100.68 225 GLU A N 1
ATOM 1768 C CA . GLU A 1 221 ? 69.922 22.703 18.393 1.00 99.21 225 GLU A CA 1
ATOM 17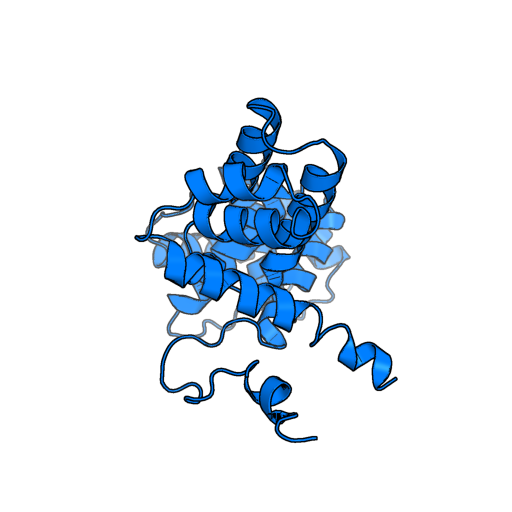69 C C . GLU A 1 221 ? 70.568 22.487 17.042 1.00 97.23 225 GLU A C 1
ATOM 1770 O O . GLU A 1 221 ? 70.249 21.535 16.341 1.00 97.31 225 GLU A O 1
ATOM 1776 N N . ASP A 1 222 ? 71.475 23.391 16.686 1.00 95.48 226 ASP A N 1
ATOM 1777 C CA . ASP A 1 222 ? 72.160 23.327 15.402 1.00 95.05 226 ASP A CA 1
ATOM 1778 C C . ASP A 1 222 ? 73.613 23.006 15.647 1.00 95.26 226 ASP A C 1
ATOM 1779 O O . ASP A 1 222 ? 74.314 22.539 14.757 1.00 94.42 226 ASP A O 1
ATOM 1784 N N . ILE A 1 223 ? 74.063 23.275 16.865 1.00 98.07 227 ILE A N 1
ATOM 1785 C CA . ILE A 1 223 ? 75.448 23.005 17.226 1.00 101.49 227 ILE A CA 1
ATOM 1786 C C . ILE A 1 223 ? 75.544 21.581 17.768 1.00 102.93 227 ILE A C 1
ATOM 1787 O O . ILE A 1 223 ? 76.584 20.930 17.671 1.00 102.64 227 ILE A O 1
ATOM 1792 N N . GLU A 1 224 ? 74.442 21.107 18.334 1.00 105.95 228 GLU A N 1
ATOM 1793 C CA . GLU A 1 224 ? 74.383 19.758 18.870 1.00 109.19 228 GLU A CA 1
ATOM 1794 C C . GLU A 1 224 ? 74.586 18.775 17.724 1.00 109.60 228 GLU A C 1
ATOM 1795 O O . GLU A 1 224 ? 75.247 17.746 17.882 1.00 110.45 228 GLU A O 1
ATOM 1801 N N . ALA A 1 225 ? 74.009 19.099 16.571 1.00 109.31 229 ALA A N 1
ATOM 1802 C CA . ALA A 1 225 ? 74.122 18.244 15.401 1.00 109.10 229 ALA A CA 1
ATOM 1803 C C . ALA A 1 225 ? 75.508 18.373 14.776 1.00 109.47 229 ALA A C 1
ATOM 1804 O O . ALA A 1 225 ? 76.068 17.393 14.288 1.00 109.05 229 ALA A O 1
ATOM 1806 N N . ALA A 1 226 ? 76.064 19.580 14.804 1.00 110.75 230 ALA A N 1
ATOM 1807 C CA . ALA A 1 226 ? 77.387 19.824 14.237 1.00 112.34 230 ALA A CA 1
ATOM 1808 C C . ALA A 1 226 ? 78.470 19.096 15.033 1.00 113.45 230 ALA A C 1
ATOM 1809 O O . ALA A 1 226 ? 79.489 18.682 14.476 1.00 113.20 230 ALA A O 1
ATOM 1811 N N . ALA A 1 227 ? 78.241 18.947 16.338 1.00 114.91 231 ALA A N 1
ATOM 1812 C CA . ALA A 1 227 ? 79.183 18.268 17.226 1.00 116.00 231 ALA A CA 1
ATOM 1813 C C . ALA A 1 227 ? 79.144 16.759 16.992 1.00 116.57 231 ALA A C 1
ATOM 1814 O O . ALA A 1 227 ? 80.041 16.026 17.413 1.00 117.15 231 ALA A O 1
ATOM 1816 N N . LEU A 1 228 ? 78.097 16.303 16.315 1.00 116.60 232 LEU A N 1
ATOM 1817 C CA . LEU A 1 228 ? 77.930 14.887 16.025 1.00 116.32 232 LEU A CA 1
ATOM 1818 C C . LEU A 1 228 ? 78.233 14.618 14.559 1.00 116.19 232 LEU A C 1
ATOM 1819 O O . LEU A 1 228 ? 77.294 14.228 13.831 1.00 116.42 232 LEU A O 1
#

Radius of gyration: 18.8 Å; Cα contacts (8 Å, |Δi|>4): 239; chains: 1; bounding box: 51×48×45 Å

Solvent-accessible surface area: 13352 Å² total; per-residue (Å²): 291,85,61,86,126,103,101,102,101,63,107,59,87,87,122,134,84,107,151,88,88,24,16,26,160,94,7,44,118,32,9,119,9,0,52,62,0,0,94,83,28,223,27,136,47,89,0,9,0,0,0,0,3,0,2,13,64,3,56,122,137,44,126,101,150,96,79,67,44,40,38,6,6,0,0,0,0,0,20,2,0,0,106,44,27,152,35,100,26,94,49,129,59,0,10,69,46,0,32,98,58,40,123,40,213,103,152,8,48,114,68,36,1,56,105,3,25,143,29,0,50,54,44,10,99,70,147,30,122,15,133,19,5,21,106,24,0,82,102,2,79,139,81,56,32,3,78,103,156,16,24,105,103,0,88,45,3,0,36,55,3,8,8,0,9,1,42,63,27,14,115,39,65,5,8,0,29,0,0,1,31,38,16,0,73,136,64,150,116,12,48,72,99,0,97,113,51,28,146,104,119,12,37,148,72,5,115,25,0,35,51,39,1,66,8,6,56,134,73,102,82,99,84,65,80,86,179

B-factor: mean 80.86, std 25.77, range [35.93, 169.76]

GO terms:
  GO:0003713 transcription coactivator activity (F, IC)
  GO:0016592 mediator complex (C, IPI)

Foldseek 3Di:
DVPPCVLVVLDPVVPCVDDDPWQDVVLLVLLVLLVVLCVLVPHDLQLSLLLLLLVLVQVVLDDDDPPADSLLSSLLSSQLSCVVVVNHDDLVNSQCSSVVVDVDPDRADSVSSVVSNCSSCVSVVVPRDADALLVVLVVCVVVVLDDPQLSVQLVVLRSLLSSTSCSVVADRVLLSLLSSCVRCVPPPRSVVVSVVVDDPVSVVSSVVNNSNSVVSVVVVVVVVVVD